Protein AF-A0AAF3J204-F1 (afdb_monomer_lite)

Structure (mmCIF, N/CA/C/O backbone):
data_AF-A0AAF3J204-F1
#
_entry.id   AF-A0AAF3J204-F1
#
loop_
_atom_site.group_PDB
_atom_site.id
_atom_site.type_symbol
_atom_site.label_atom_id
_atom_site.label_alt_id
_atom_site.label_comp_id
_atom_site.label_asym_id
_atom_site.label_entity_id
_atom_site.label_seq_id
_atom_site.pdbx_PDB_ins_code
_atom_site.Cartn_x
_atom_site.Cartn_y
_atom_site.Cartn_z
_atom_site.occupancy
_atom_site.B_iso_or_equiv
_atom_site.auth_seq_id
_atom_site.auth_comp_id
_atom_site.auth_asym_id
_atom_site.auth_atom_id
_atom_site.pdbx_PDB_model_num
ATOM 1 N N . MET A 1 1 ? -2.028 11.086 35.585 1.00 45.34 1 MET A N 1
ATOM 2 C CA . MET A 1 1 ? -3.224 10.913 34.726 1.00 45.34 1 MET A CA 1
ATOM 3 C C . MET A 1 1 ? -2.952 10.937 33.206 1.00 45.34 1 MET A C 1
ATOM 5 O O . MET A 1 1 ? -3.908 10.816 32.461 1.00 45.34 1 MET A O 1
ATOM 9 N N . ASN A 1 2 ? -1.703 10.989 32.703 1.00 49.34 2 ASN A N 1
ATOM 10 C CA . ASN A 1 2 ? -1.437 11.215 31.261 1.00 49.34 2 ASN A CA 1
ATOM 11 C C . ASN A 1 2 ? -0.779 10.057 30.474 1.00 49.34 2 ASN A C 1
ATOM 13 O O . ASN A 1 2 ? -0.506 10.234 29.289 1.00 49.34 2 ASN A O 1
ATOM 17 N N . SER A 1 3 ? -0.505 8.890 31.073 1.00 43.56 3 SER A N 1
ATOM 18 C CA . SER A 1 3 ? 0.076 7.743 30.342 1.00 43.56 3 SER A CA 1
ATOM 19 C C . SER A 1 3 ? -0.988 6.816 29.743 1.00 43.56 3 SER A C 1
ATOM 21 O O . SER A 1 3 ? -0.859 6.426 28.590 1.00 43.56 3 SER A O 1
ATOM 23 N N . GLN A 1 4 ? -2.073 6.540 30.474 1.00 40.75 4 GLN A N 1
ATOM 24 C CA . GLN A 1 4 ? -3.152 5.647 30.019 1.00 40.75 4 GLN A CA 1
ATOM 25 C C . GLN A 1 4 ? -3.984 6.239 28.867 1.00 40.75 4 GLN A C 1
ATOM 27 O O . GLN A 1 4 ? -4.360 5.523 27.947 1.00 40.75 4 GLN A O 1
ATOM 32 N N . ILE A 1 5 ? -4.200 7.561 28.852 1.00 50.84 5 ILE A N 1
ATOM 33 C CA . ILE A 1 5 ? -4.915 8.237 27.752 1.00 50.84 5 ILE A CA 1
ATOM 34 C C . ILE A 1 5 ? -4.087 8.208 26.452 1.00 50.84 5 ILE A C 1
ATOM 36 O O . ILE A 1 5 ? -4.644 8.114 25.362 1.00 50.84 5 ILE A O 1
ATOM 40 N N . LYS A 1 6 ? -2.748 8.246 26.549 1.00 52.16 6 LYS A N 1
ATOM 41 C CA . LYS A 1 6 ? -1.857 8.172 25.378 1.00 52.16 6 LYS A CA 1
ATOM 42 C C . LYS A 1 6 ? -1.871 6.789 24.726 1.00 52.16 6 LYS A C 1
ATOM 44 O O . LYS A 1 6 ? -1.803 6.716 23.504 1.00 52.16 6 LYS A O 1
ATOM 49 N N . THR A 1 7 ? -1.966 5.718 25.515 1.00 56.53 7 THR A N 1
ATOM 50 C CA . THR A 1 7 ? -2.024 4.349 24.984 1.00 56.53 7 THR A CA 1
ATOM 51 C C . THR A 1 7 ? -3.371 4.054 24.328 1.00 56.53 7 THR A C 1
ATOM 53 O O . THR A 1 7 ? -3.384 3.543 23.218 1.00 56.53 7 THR A O 1
ATOM 56 N N . GLU A 1 8 ? -4.492 4.480 24.926 1.00 55.16 8 GLU A N 1
ATOM 57 C CA . GLU A 1 8 ? -5.827 4.269 24.335 1.00 55.16 8 GLU A CA 1
ATOM 58 C C . GLU A 1 8 ? -6.002 5.008 22.994 1.00 55.16 8 GLU A C 1
ATOM 60 O O . GLU A 1 8 ? -6.568 4.458 22.053 1.00 55.16 8 GLU A O 1
ATOM 65 N N . LEU A 1 9 ? -5.469 6.230 22.864 1.00 58.78 9 LEU A N 1
ATOM 66 C CA . LEU A 1 9 ? -5.493 6.972 21.596 1.00 58.78 9 LEU A CA 1
ATOM 67 C C . LEU A 1 9 ? -4.644 6.304 20.509 1.00 58.78 9 LEU A C 1
ATOM 69 O O . LEU A 1 9 ? -5.085 6.231 19.366 1.00 58.78 9 LEU A O 1
ATOM 73 N N . LEU A 1 10 ? -3.459 5.795 20.855 1.00 63.75 10 LEU A N 1
ATOM 74 C CA . LEU A 1 10 ? -2.606 5.075 19.905 1.00 63.75 10 LEU A CA 1
ATOM 75 C C . LEU A 1 10 ? -3.239 3.752 19.465 1.00 63.75 10 LEU A C 1
ATOM 77 O O . LEU A 1 10 ? -3.193 3.436 18.279 1.00 63.75 10 LEU A O 1
ATOM 81 N N . ASP A 1 11 ? -3.862 3.015 20.384 1.00 65.06 11 ASP A N 1
ATOM 82 C CA . ASP A 1 11 ? -4.538 1.751 20.083 1.00 65.06 11 ASP A CA 1
ATOM 83 C C . ASP A 1 11 ? -5.796 1.972 19.224 1.00 65.06 11 ASP A C 1
ATOM 85 O O . ASP A 1 11 ? -6.041 1.225 18.276 1.00 65.06 11 ASP A O 1
ATOM 89 N N . GLU A 1 12 ? -6.562 3.041 19.472 1.00 66.75 12 GLU A N 1
ATOM 90 C CA . GLU A 1 12 ? -7.687 3.425 18.612 1.00 66.75 12 GLU A CA 1
ATOM 91 C C . GLU A 1 12 ? -7.236 3.912 17.226 1.00 66.75 12 GLU A C 1
ATOM 93 O O . GLU A 1 12 ? -7.898 3.631 16.225 1.00 66.75 12 GLU A O 1
ATOM 98 N N . GLU A 1 13 ? -6.119 4.633 17.133 1.00 69.94 13 GLU A N 1
ATOM 99 C CA . GLU A 1 13 ? -5.539 5.060 15.856 1.00 69.94 13 GLU A CA 1
ATOM 100 C C . GLU A 1 13 ? -4.992 3.880 15.051 1.00 69.94 13 GLU A C 1
ATOM 102 O O . GLU A 1 13 ? -5.212 3.810 13.840 1.00 69.94 13 GLU A O 1
ATOM 107 N N . LEU A 1 14 ? -4.339 2.930 15.724 1.00 69.69 14 LEU A N 1
ATOM 108 C CA . LEU A 1 14 ? -3.927 1.654 15.145 1.00 69.69 14 LEU A CA 1
ATOM 109 C C . LEU A 1 14 ? -5.140 0.865 14.657 1.00 69.69 14 LEU A C 1
ATOM 111 O O . LEU A 1 14 ? -5.106 0.373 13.537 1.00 69.69 14 LEU A O 1
ATOM 115 N N . ALA A 1 15 ? -6.239 0.828 15.411 1.00 66.81 15 ALA A N 1
ATOM 116 C CA . ALA A 1 15 ? -7.470 0.172 14.977 1.00 66.81 15 ALA A CA 1
ATOM 117 C C . ALA A 1 15 ? -8.106 0.854 13.749 1.00 66.81 15 ALA A C 1
ATOM 119 O O . ALA A 1 15 ? -8.605 0.174 12.855 1.00 66.81 15 ALA A O 1
ATOM 120 N N . VAL A 1 16 ? -8.065 2.190 13.653 1.00 66.69 16 VAL A N 1
ATOM 121 C CA . VAL A 1 16 ? -8.517 2.926 12.453 1.00 66.69 16 VAL A CA 1
ATOM 122 C C . VAL A 1 16 ? -7.590 2.655 11.258 1.00 66.69 16 VAL A C 1
ATOM 124 O O . VAL A 1 16 ? -8.062 2.451 10.135 1.00 66.69 16 VAL A O 1
ATOM 127 N N . PHE A 1 17 ? -6.277 2.588 11.481 1.00 69.31 17 PHE A N 1
ATOM 128 C CA . PHE A 1 17 ? -5.298 2.214 10.459 1.00 69.31 17 PHE A CA 1
ATOM 129 C C . PHE A 1 17 ? -5.481 0.758 9.986 1.00 69.31 17 PHE A C 1
ATOM 131 O O . PHE A 1 17 ? -5.491 0.474 8.790 1.00 69.31 17 PHE A O 1
ATOM 138 N N . GLU A 1 18 ? -5.705 -0.180 10.900 1.00 65.94 18 GLU A N 1
ATOM 139 C CA . GLU A 1 18 ? -5.962 -1.587 10.589 1.00 65.94 18 GLU A CA 1
ATOM 140 C C . GLU A 1 18 ? -7.311 -1.780 9.885 1.00 65.94 18 GLU A C 1
ATOM 142 O O . GLU A 1 18 ? -7.389 -2.529 8.912 1.00 65.94 18 GLU A O 1
ATOM 147 N N . ALA A 1 19 ? -8.362 -1.058 10.282 1.00 61.94 19 ALA A N 1
ATOM 148 C CA . ALA A 1 19 ? -9.657 -1.076 9.597 1.00 61.94 19 ALA A CA 1
ATOM 149 C C . ALA A 1 19 ? -9.561 -0.514 8.167 1.00 61.94 19 ALA A C 1
ATOM 151 O O . ALA A 1 19 ? -10.091 -1.103 7.227 1.00 61.94 19 ALA A O 1
ATOM 152 N N . SER A 1 20 ? -8.826 0.587 7.976 1.00 57.50 20 SER A N 1
ATOM 153 C CA . SER A 1 20 ? -8.616 1.185 6.647 1.00 57.50 20 SER A CA 1
ATOM 154 C C . SER A 1 20 ? -7.720 0.348 5.729 1.00 57.50 20 SER A C 1
ATOM 156 O O . SER A 1 20 ? -7.880 0.413 4.515 1.00 57.50 20 SER A O 1
ATOM 158 N N . THR A 1 21 ? -6.816 -0.471 6.274 1.00 50.97 21 THR A N 1
ATOM 159 C CA . THR A 1 21 ? -5.942 -1.361 5.484 1.00 50.97 21 THR A CA 1
ATOM 160 C C . THR A 1 21 ? -6.538 -2.751 5.251 1.00 50.97 21 THR A C 1
ATOM 162 O O . THR A 1 21 ? -6.245 -3.376 4.232 1.00 50.97 21 THR A O 1
ATOM 165 N N . SER A 1 22 ? -7.396 -3.240 6.151 1.00 52.19 22 SER A N 1
ATOM 166 C CA . SER A 1 22 ? -8.143 -4.498 5.983 1.00 52.19 22 SER A CA 1
ATOM 167 C C . SER A 1 22 ? -9.391 -4.348 5.108 1.00 52.19 22 SER A C 1
ATOM 169 O O . SER A 1 22 ? -9.803 -5.325 4.486 1.00 52.19 22 SER A O 1
ATOM 171 N N . GLY A 1 23 ? -9.942 -3.133 5.007 1.00 44.34 23 GLY A N 1
ATOM 172 C CA . GLY A 1 23 ? -11.090 -2.785 4.167 1.00 44.34 23 GLY A CA 1
ATOM 173 C C . GLY A 1 23 ? -10.770 -2.456 2.706 1.00 44.34 23 GLY A C 1
ATOM 174 O O . GLY A 1 23 ? -11.692 -2.158 1.956 1.00 44.34 23 GLY A O 1
ATOM 175 N N . ILE A 1 24 ? -9.507 -2.541 2.258 1.00 44.53 24 ILE A N 1
ATOM 176 C CA . ILE A 1 24 ? -9.138 -2.403 0.833 1.00 44.53 24 ILE A CA 1
ATOM 177 C C . ILE A 1 24 ? -9.502 -3.703 0.087 1.00 44.53 24 ILE A C 1
ATOM 179 O O . ILE A 1 24 ? -8.669 -4.371 -0.522 1.00 44.53 24 ILE A O 1
ATOM 183 N N . SER A 1 25 ? -10.770 -4.099 0.161 1.00 43.41 25 SER A N 1
ATOM 184 C CA . SER A 1 25 ? -11.424 -4.792 -0.935 1.00 43.41 25 SER A CA 1
ATOM 185 C C . SER A 1 25 ? -11.914 -3.670 -1.840 1.00 43.41 25 SER A C 1
ATOM 187 O O . SER A 1 25 ? -12.940 -3.054 -1.574 1.00 43.41 25 SER A O 1
ATOM 189 N N . LEU A 1 26 ? -11.100 -3.312 -2.836 1.00 39.84 26 LEU A N 1
ATOM 190 C CA . LEU A 1 26 ? -11.505 -2.399 -3.900 1.00 39.84 26 LEU A CA 1
ATOM 191 C C . LEU A 1 26 ? -12.696 -3.042 -4.619 1.00 39.84 26 LEU A C 1
ATOM 193 O O . LEU A 1 26 ? -12.510 -3.802 -5.569 1.00 39.84 26 LEU A O 1
ATOM 197 N N . LYS A 1 27 ? -13.916 -2.756 -4.161 1.00 39.44 27 LYS A N 1
ATOM 198 C CA . LYS A 1 27 ? -15.062 -2.756 -5.058 1.00 39.44 27 LYS A CA 1
ATOM 199 C C . LYS A 1 27 ? -14.782 -1.627 -6.038 1.00 39.44 27 LYS A C 1
ATOM 201 O O . LYS A 1 27 ? -14.763 -0.459 -5.671 1.00 39.44 27 LYS A O 1
ATOM 206 N N . VAL A 1 28 ? -14.425 -2.009 -7.259 1.00 43.25 28 VAL A N 1
ATOM 207 C CA . VAL A 1 28 ? -14.075 -1.095 -8.358 1.00 43.25 28 VAL A CA 1
ATOM 208 C C . VAL A 1 28 ? -15.253 -0.170 -8.716 1.00 43.25 28 VAL A C 1
ATOM 210 O O . VAL A 1 28 ? -15.045 0.845 -9.367 1.00 43.25 28 VAL A O 1
ATOM 213 N N . GLU A 1 29 ? -16.458 -0.479 -8.235 1.00 44.38 29 GLU A N 1
ATOM 214 C CA . GLU A 1 29 ? -17.697 0.257 -8.501 1.00 44.38 29 GLU A CA 1
ATOM 215 C C . GLU A 1 29 ? -17.795 1.599 -7.747 1.00 44.38 29 GLU A C 1
ATOM 217 O O . GLU A 1 29 ? -18.322 2.553 -8.304 1.00 44.38 29 GLU A O 1
ATOM 222 N N . ASP A 1 30 ? -17.183 1.757 -6.566 1.00 38.97 30 ASP A N 1
ATOM 223 C CA . ASP A 1 30 ? -17.426 2.951 -5.729 1.00 38.97 30 ASP A CA 1
ATOM 224 C C . ASP A 1 30 ? -16.462 4.129 -6.006 1.00 38.97 30 ASP A C 1
ATOM 226 O O . ASP A 1 30 ? -16.549 5.179 -5.367 1.00 38.97 30 ASP A O 1
ATOM 230 N N . PHE A 1 31 ? -15.498 3.983 -6.927 1.00 38.69 31 PHE A N 1
ATOM 231 C CA . PHE A 1 31 ? -14.487 5.025 -7.189 1.00 38.69 31 PHE A CA 1
ATOM 232 C C . PHE A 1 31 ? -14.879 6.007 -8.308 1.00 38.69 31 PHE A C 1
ATOM 234 O O . PHE A 1 31 ? -14.162 6.980 -8.526 1.00 38.69 31 PHE A O 1
ATOM 241 N N . TYR A 1 32 ? -15.997 5.779 -9.009 1.00 45.75 32 TYR A N 1
ATOM 242 C CA . TYR A 1 32 ? -16.407 6.612 -10.150 1.00 45.75 32 TYR A CA 1
ATOM 243 C C . TYR A 1 32 ? -17.500 7.650 -9.841 1.00 45.75 32 TYR A C 1
ATOM 245 O O . TYR A 1 32 ? -17.740 8.522 -10.670 1.00 45.75 32 TYR A O 1
ATOM 253 N N . GLU A 1 33 ? -18.122 7.628 -8.658 1.00 44.16 33 GLU A N 1
ATOM 254 C CA . GLU A 1 33 ? -19.291 8.484 -8.381 1.00 44.16 33 GLU A CA 1
ATOM 255 C C . GLU A 1 33 ? -19.003 9.775 -7.592 1.00 44.16 33 GLU A C 1
ATOM 257 O O . GLU A 1 33 ? -19.891 10.609 -7.473 1.00 44.16 33 GLU A O 1
ATOM 262 N N . SER A 1 34 ? -17.788 10.026 -7.081 1.00 40.59 34 SER A N 1
ATOM 263 C CA . SER A 1 34 ? -17.562 11.195 -6.196 1.00 40.59 34 SER A CA 1
ATOM 264 C C . SER A 1 34 ? -16.930 12.437 -6.839 1.00 40.59 34 SER A C 1
ATOM 266 O O . SER A 1 34 ? -16.581 13.376 -6.126 1.00 40.59 34 SER A O 1
ATOM 268 N N . SER A 1 35 ? -16.772 12.476 -8.168 1.00 41.12 35 SER A N 1
ATOM 269 C CA . SER A 1 35 ? -16.099 13.599 -8.854 1.00 41.12 35 SER A CA 1
ATOM 270 C C . SER A 1 35 ? -17.005 14.497 -9.703 1.00 41.12 35 SER A C 1
ATOM 272 O O . SER A 1 35 ? -16.463 15.279 -10.470 1.00 41.12 35 SER A O 1
ATOM 274 N N . ASN A 1 36 ? -18.338 14.435 -9.581 1.00 43.44 36 ASN A N 1
ATOM 275 C CA . ASN A 1 36 ? -19.236 15.230 -10.437 1.00 43.44 36 ASN A CA 1
ATOM 276 C C . ASN A 1 36 ? -20.491 15.771 -9.723 1.00 43.44 36 ASN A C 1
ATOM 278 O O . ASN A 1 36 ? -21.603 15.642 -10.219 1.00 43.44 36 ASN A O 1
ATOM 282 N N . GLU A 1 37 ? -20.332 16.432 -8.576 1.00 48.22 37 GLU A N 1
ATOM 283 C CA . GLU A 1 37 ? -21.414 17.258 -8.020 1.00 48.22 37 GLU A CA 1
ATOM 284 C C . GLU A 1 37 ? -20.883 18.623 -7.579 1.00 48.22 37 GLU A C 1
ATOM 286 O O . GLU A 1 37 ? -20.619 18.848 -6.399 1.00 48.22 37 GLU A O 1
ATOM 291 N N . GLN A 1 38 ? -20.707 19.533 -8.546 1.00 40.38 38 GLN A N 1
ATOM 292 C CA . GLN A 1 38 ? -20.777 20.987 -8.346 1.00 40.38 38 GLN A CA 1
ATOM 293 C C . GLN A 1 38 ? -20.907 21.728 -9.697 1.00 40.38 38 GLN A C 1
ATOM 295 O O . GLN A 1 38 ? -19.910 21.916 -10.383 1.00 40.38 38 GLN A O 1
ATOM 300 N N . GLY A 1 39 ? -22.139 22.166 -10.015 1.00 37.28 39 GLY A N 1
ATOM 301 C CA . GLY A 1 39 ? -22.511 23.126 -11.081 1.00 37.28 39 GLY A CA 1
ATOM 302 C C . GLY A 1 39 ? -22.434 22.575 -12.513 1.00 37.28 39 GLY A C 1
ATOM 303 O O . GLY A 1 39 ? -21.539 21.811 -12.828 1.00 37.28 39 GLY A O 1
ATOM 304 N N . GLU A 1 40 ? -23.296 22.873 -13.477 1.00 39.69 40 GLU A N 1
ATOM 305 C CA . GLU A 1 40 ? -24.422 23.789 -13.628 1.00 39.69 40 GLU A CA 1
ATOM 306 C C . GLU A 1 40 ? -25.196 23.321 -14.883 1.00 39.69 40 GLU A C 1
ATOM 308 O O . GLU A 1 40 ? -24.625 22.756 -15.812 1.00 39.69 40 GLU A O 1
ATOM 313 N N . GLU A 1 41 ? -26.508 23.509 -14.822 1.00 44.41 41 GLU A N 1
ATOM 314 C CA . GLU A 1 41 ? -27.525 23.676 -15.868 1.00 44.41 41 GLU A CA 1
ATOM 315 C C . GLU A 1 41 ? -27.244 23.352 -17.358 1.00 44.41 41 GLU A C 1
ATOM 317 O O . GLU A 1 41 ? -26.346 23.873 -18.008 1.00 44.41 41 GLU A O 1
ATOM 322 N N . ALA A 1 42 ? -28.216 22.614 -17.912 1.00 47.84 42 ALA A N 1
ATOM 323 C CA . ALA A 1 42 ? -28.695 22.644 -19.296 1.00 47.84 42 ALA A CA 1
ATOM 324 C C . ALA A 1 42 ? -27.716 22.262 -20.422 1.00 47.84 42 ALA A C 1
ATOM 326 O O . ALA A 1 42 ? -27.073 23.106 -21.040 1.00 47.84 42 ALA A O 1
ATOM 327 N N . ASN A 1 43 ? -27.790 20.998 -20.856 1.00 37.50 43 ASN A N 1
ATOM 328 C CA . ASN A 1 43 ? -27.984 20.748 -22.285 1.00 37.50 43 ASN A CA 1
ATOM 329 C C . ASN A 1 43 ? -28.638 19.386 -22.550 1.00 37.50 43 ASN A C 1
ATOM 331 O O . ASN A 1 43 ? -28.145 18.334 -22.142 1.00 37.50 43 ASN A O 1
ATOM 335 N N . GLU A 1 44 ? -29.772 19.435 -23.237 1.00 43.44 44 GLU A N 1
ATOM 336 C CA . GLU A 1 44 ? -30.485 18.289 -23.782 1.00 43.44 44 GLU A CA 1
ATOM 337 C C . GLU A 1 44 ? -29.643 17.665 -24.900 1.00 43.44 44 GLU A C 1
ATOM 339 O O . GLU A 1 44 ? -29.268 18.327 -25.865 1.00 43.44 44 GLU A O 1
ATOM 344 N N . GLY A 1 45 ? -29.321 16.379 -24.778 1.00 35.94 45 GLY A N 1
ATOM 345 C CA . GLY A 1 45 ? -28.486 15.714 -25.774 1.00 35.94 45 GLY A CA 1
ATOM 346 C C . GLY A 1 45 ? -28.128 14.286 -25.409 1.00 35.94 45 GLY A C 1
ATOM 347 O O . GLY A 1 45 ? -26.961 13.914 -25.431 1.00 35.94 45 GLY A O 1
ATOM 348 N N . SER A 1 46 ? -29.134 13.485 -25.055 1.00 43.59 46 SER A N 1
ATOM 349 C CA . SER A 1 46 ? -29.002 12.032 -24.926 1.00 43.59 46 SER A CA 1
ATOM 350 C C . SER A 1 46 ? -28.661 11.423 -26.293 1.00 43.59 46 SER A C 1
ATOM 352 O O . SER A 1 46 ? -29.542 11.048 -27.066 1.00 43.59 46 SER A O 1
ATOM 354 N N . MET A 1 47 ? -27.368 11.357 -26.618 1.00 36.34 47 MET A N 1
ATOM 355 C CA . MET A 1 47 ? -26.853 10.509 -27.687 1.00 36.34 47 MET A CA 1
ATOM 356 C C . MET A 1 47 ? -26.391 9.187 -27.084 1.00 36.34 47 MET A C 1
ATOM 358 O O . MET A 1 47 ? -25.313 9.050 -26.511 1.00 36.34 47 MET A O 1
ATOM 362 N N . PHE A 1 48 ? -27.265 8.202 -27.242 1.00 37.69 48 PHE A N 1
ATOM 363 C CA . PHE A 1 48 ? -27.027 6.789 -27.008 1.00 37.69 48 PHE A CA 1
ATOM 364 C C . PHE A 1 48 ? -25.949 6.298 -27.994 1.00 37.69 48 PHE A C 1
ATOM 366 O O . PHE A 1 48 ? -26.249 5.888 -29.115 1.00 37.69 48 PHE A O 1
ATOM 373 N N . LEU A 1 49 ? -24.671 6.370 -27.614 1.00 36.03 49 LEU A N 1
ATOM 374 C CA . LEU A 1 49 ? -23.590 5.774 -28.399 1.00 36.03 49 LEU A CA 1
ATOM 375 C C . LEU A 1 49 ? -23.554 4.263 -28.146 1.00 36.03 49 LEU A C 1
ATOM 377 O O . LEU A 1 49 ? -22.941 3.771 -27.200 1.00 36.03 49 LEU A O 1
ATOM 381 N N . GLN A 1 50 ? -24.220 3.516 -29.030 1.00 38.78 50 GLN A N 1
ATOM 382 C CA . GLN A 1 50 ? -23.930 2.103 -29.263 1.00 38.78 50 GLN A CA 1
ATOM 383 C C . GLN A 1 50 ? -22.486 1.980 -29.759 1.00 38.78 50 GLN A C 1
ATOM 385 O O . GLN A 1 50 ? -22.201 2.161 -30.943 1.00 38.78 50 GLN A O 1
ATOM 390 N N . ILE A 1 51 ? -21.571 1.644 -28.852 1.00 37.84 51 ILE A N 1
ATOM 391 C CA . ILE A 1 51 ? -20.228 1.200 -29.218 1.00 37.84 51 ILE A CA 1
ATOM 392 C C . ILE A 1 51 ? -20.381 -0.186 -29.848 1.00 37.84 51 ILE A C 1
ATOM 394 O O . ILE A 1 51 ? -20.492 -1.203 -29.162 1.00 37.84 51 ILE A O 1
ATOM 398 N N . LYS A 1 52 ? -20.432 -0.220 -31.182 1.00 34.00 52 LYS A N 1
ATOM 399 C CA . LYS A 1 52 ? -20.182 -1.438 -31.948 1.00 34.00 52 LYS A CA 1
ATOM 400 C C . LYS A 1 52 ? -18.740 -1.847 -31.674 1.00 34.00 52 LYS A C 1
ATOM 402 O O . LYS A 1 52 ? -17.810 -1.085 -31.917 1.00 34.00 52 LYS A O 1
ATOM 407 N N . SER A 1 53 ? -18.575 -3.052 -31.141 1.00 44.69 53 SER A N 1
ATOM 408 C CA . SER A 1 53 ? -17.291 -3.722 -31.003 1.00 44.69 53 SER A CA 1
ATOM 409 C C . SER A 1 53 ? -16.754 -4.055 -32.397 1.00 44.69 53 SER A C 1
ATOM 411 O O . SER A 1 53 ? -17.005 -5.137 -32.932 1.00 44.69 53 SER A O 1
ATOM 413 N N . GLU A 1 54 ? -16.044 -3.119 -33.009 1.00 36.00 54 GLU A N 1
ATOM 414 C CA . GLU A 1 54 ? -15.167 -3.443 -34.122 1.00 36.00 54 GLU A CA 1
ATOM 415 C C . GLU A 1 54 ? -13.905 -4.085 -33.549 1.00 36.00 54 GLU A C 1
ATOM 417 O O . GLU A 1 54 ? -13.245 -3.551 -32.655 1.00 36.00 54 GLU A O 1
ATOM 422 N N . GLN A 1 55 ? -13.625 -5.296 -34.025 1.00 40.50 55 GLN A N 1
ATOM 423 C CA . GLN A 1 55 ? -12.388 -6.011 -33.762 1.00 40.50 55 GLN A CA 1
ATOM 424 C C . GLN A 1 55 ? -11.239 -5.202 -34.367 1.00 40.50 55 GLN A C 1
ATOM 426 O O . GLN A 1 55 ? -10.886 -5.358 -35.530 1.00 40.50 55 GLN A O 1
ATOM 431 N N . SER A 1 56 ? -10.681 -4.295 -33.570 1.00 37.72 56 SER A N 1
ATOM 432 C CA . SER A 1 56 ? -9.409 -3.655 -33.860 1.00 37.72 56 SER A CA 1
ATOM 433 C C . SER A 1 56 ? -8.316 -4.702 -33.665 1.00 37.72 56 SER A C 1
ATOM 435 O O . SER A 1 56 ? -8.068 -5.196 -32.562 1.00 37.72 56 SER A O 1
ATOM 437 N N . GLU A 1 57 ? -7.672 -5.059 -34.772 1.00 41.25 57 GLU A N 1
ATOM 438 C CA . GLU A 1 57 ? -6.391 -5.745 -34.787 1.00 41.25 57 GLU A CA 1
ATOM 439 C C . GLU A 1 57 ? -5.365 -4.844 -34.083 1.00 41.25 57 GLU A C 1
ATOM 441 O O . GLU A 1 57 ? -4.762 -3.949 -34.673 1.00 41.25 57 GLU A O 1
ATOM 446 N N . CYS A 1 58 ? -5.198 -5.043 -32.773 1.00 29.75 58 CYS A N 1
ATOM 447 C CA . CYS A 1 58 ? -4.091 -4.470 -32.024 1.00 29.75 58 CYS A CA 1
ATOM 448 C C . CYS A 1 58 ? -2.785 -5.056 -32.566 1.00 29.75 58 CYS A C 1
ATOM 450 O O . CYS A 1 58 ? -2.361 -6.145 -32.175 1.00 29.75 58 CYS A O 1
ATOM 452 N N . SER A 1 59 ? -2.116 -4.301 -33.433 1.00 38.44 59 SER A N 1
ATOM 453 C CA . SER A 1 59 ? -0.697 -4.478 -33.703 1.00 38.44 59 SER A CA 1
ATOM 454 C C . SER A 1 59 ? 0.067 -4.328 -32.385 1.00 38.44 59 SER A C 1
ATOM 456 O O . SER A 1 59 ? 0.182 -3.229 -31.834 1.00 38.44 59 SER A O 1
ATOM 458 N N . GLU A 1 60 ? 0.567 -5.443 -31.858 1.00 41.38 60 GLU A N 1
ATOM 459 C CA . GLU A 1 60 ? 1.491 -5.490 -30.730 1.00 41.38 60 GLU A CA 1
ATOM 460 C C . GLU A 1 60 ? 2.800 -4.777 -31.107 1.00 41.38 60 GLU A C 1
ATOM 462 O O . GLU A 1 60 ? 3.783 -5.406 -31.488 1.00 41.38 60 GLU A O 1
ATOM 467 N N . GLN A 1 61 ? 2.863 -3.453 -30.961 1.00 37.16 61 GLN A N 1
ATOM 468 C CA . GLN A 1 61 ? 4.146 -2.772 -30.794 1.00 37.16 61 GLN A CA 1
ATOM 469 C C . GLN A 1 61 ? 4.587 -2.951 -29.342 1.00 37.16 61 GLN A C 1
ATOM 471 O O . GLN A 1 61 ? 4.538 -2.050 -28.503 1.00 37.16 61 GLN A O 1
ATOM 476 N N . SER A 1 62 ? 5.017 -4.173 -29.022 1.00 37.81 62 SER A N 1
ATOM 477 C CA . SER A 1 62 ? 5.914 -4.371 -27.897 1.00 37.81 62 SER A CA 1
ATOM 478 C C . SER A 1 62 ? 7.185 -3.595 -28.215 1.00 37.81 62 SER A C 1
ATOM 480 O O . SER A 1 62 ? 7.941 -3.991 -29.099 1.00 37.81 62 SER A O 1
ATOM 482 N N . GLY A 1 63 ? 7.413 -2.491 -27.505 1.00 39.12 63 GLY A N 1
ATOM 483 C CA . GLY A 1 63 ? 8.728 -1.873 -27.410 1.00 39.12 63 GLY A CA 1
ATOM 484 C C . GLY A 1 63 ? 9.692 -2.872 -26.778 1.00 39.12 63 GLY A C 1
ATOM 485 O O . GLY A 1 63 ? 9.914 -2.853 -25.565 1.00 39.12 63 GLY A O 1
ATOM 486 N N . GLU A 1 64 ? 10.199 -3.791 -27.598 1.00 38.94 64 GLU A N 1
ATOM 487 C CA . GLU A 1 64 ? 11.397 -4.561 -27.331 1.00 38.94 64 GLU A CA 1
ATOM 488 C C . GLU A 1 64 ? 12.498 -3.532 -27.095 1.00 38.94 64 GLU A C 1
ATOM 490 O O . GLU A 1 64 ? 12.915 -2.798 -27.985 1.00 38.94 64 GLU A O 1
ATOM 495 N N . MET A 1 65 ? 12.934 -3.412 -25.839 1.00 35.75 65 MET A N 1
ATOM 496 C CA . MET A 1 65 ? 14.252 -2.858 -25.596 1.00 35.75 65 MET A CA 1
ATOM 497 C C . MET A 1 65 ? 15.218 -3.807 -26.287 1.00 35.75 65 MET A C 1
ATOM 499 O O . MET A 1 65 ? 15.457 -4.903 -25.774 1.00 35.75 65 MET A O 1
ATOM 503 N N . ASP A 1 66 ? 15.736 -3.374 -27.434 1.00 36.12 66 ASP A N 1
ATOM 504 C CA . ASP A 1 66 ? 16.823 -4.012 -28.157 1.00 36.12 66 ASP A CA 1
ATOM 505 C C . ASP A 1 66 ? 18.028 -4.132 -27.228 1.00 36.12 66 ASP A C 1
ATOM 507 O O . ASP A 1 66 ? 18.939 -3.302 -27.161 1.00 36.12 66 ASP A O 1
ATOM 511 N N . PHE A 1 67 ? 18.044 -5.220 -26.468 1.00 37.72 67 PHE A N 1
ATOM 512 C CA . PHE A 1 67 ? 19.265 -5.784 -25.954 1.00 37.72 67 PHE A CA 1
ATOM 513 C C . PHE A 1 67 ? 19.936 -6.400 -27.177 1.00 37.72 67 PHE A C 1
ATOM 515 O O . PHE A 1 67 ? 19.791 -7.593 -27.434 1.00 37.72 67 PHE A O 1
ATOM 522 N N . ASN A 1 68 ? 20.600 -5.541 -27.959 1.00 40.88 68 ASN A N 1
ATOM 523 C CA . ASN A 1 68 ? 21.337 -5.878 -29.169 1.00 40.88 68 ASN A CA 1
ATOM 524 C C . ASN A 1 68 ? 22.555 -6.737 -28.782 1.00 40.88 68 ASN A C 1
ATOM 526 O O . ASN A 1 68 ? 23.710 -6.317 -28.751 1.00 40.88 68 ASN A O 1
ATOM 530 N N . MET A 1 69 ? 22.267 -7.957 -28.344 1.00 41.88 69 MET A N 1
ATOM 531 C CA . MET A 1 69 ? 23.194 -9.063 -28.310 1.00 41.88 69 MET A CA 1
ATOM 532 C C . MET A 1 69 ? 23.335 -9.432 -29.764 1.00 41.88 69 MET A C 1
ATOM 534 O O . MET A 1 69 ? 22.436 -10.100 -30.255 1.00 41.88 69 MET A O 1
ATOM 538 N N . GLY A 1 70 ? 24.394 -8.952 -30.423 1.00 41.69 70 GLY A N 1
ATOM 539 C CA . GLY A 1 70 ? 24.724 -9.307 -31.801 1.00 41.69 70 GLY A CA 1
ATOM 540 C C . GLY A 1 70 ? 24.464 -10.791 -32.031 1.00 41.69 70 GLY A C 1
ATOM 541 O O . GLY A 1 70 ? 25.257 -11.650 -31.640 1.00 41.69 70 GLY A O 1
ATOM 542 N N . LEU A 1 71 ? 23.279 -11.072 -32.562 1.00 41.97 71 LEU A N 1
ATOM 543 C CA . LEU A 1 71 ? 22.868 -12.364 -33.045 1.00 41.97 71 LEU A CA 1
ATOM 544 C C . LEU A 1 71 ? 23.627 -12.442 -34.352 1.00 41.97 71 LEU A C 1
ATOM 546 O O . LEU A 1 71 ? 23.289 -11.740 -35.303 1.00 41.97 71 LEU A O 1
ATOM 550 N N . CYS A 1 72 ? 24.720 -13.204 -34.359 1.00 39.94 72 CYS A N 1
ATOM 551 C CA . CYS A 1 72 ? 25.281 -13.673 -35.610 1.00 39.94 72 CYS A CA 1
ATOM 552 C C . CYS A 1 72 ? 24.105 -14.282 -36.372 1.00 39.94 72 CYS A C 1
ATOM 554 O O . CYS A 1 72 ? 23.533 -15.273 -35.913 1.00 39.94 72 CYS A O 1
ATOM 556 N N . LYS A 1 73 ? 23.691 -13.620 -37.454 1.00 37.25 73 LYS A N 1
ATOM 557 C CA . LYS A 1 73 ? 22.749 -14.171 -38.416 1.00 37.25 73 LYS A CA 1
ATOM 558 C C . LYS A 1 73 ? 23.417 -15.443 -38.923 1.00 37.25 73 LYS A C 1
ATOM 560 O O . LYS A 1 73 ? 24.434 -15.367 -39.601 1.00 37.25 73 LYS A O 1
ATOM 565 N N . THR A 1 74 ? 22.954 -16.595 -38.462 1.00 45.06 74 THR A N 1
ATOM 566 C CA . THR A 1 74 ? 23.327 -17.870 -39.069 1.00 45.06 74 THR A CA 1
ATOM 567 C C . THR A 1 74 ? 22.661 -17.890 -40.437 1.00 45.06 74 THR A C 1
ATOM 569 O O . THR A 1 74 ? 21.452 -17.685 -40.505 1.00 45.06 74 THR A O 1
ATOM 572 N N . GLU A 1 75 ? 23.440 -18.076 -41.500 1.00 47.06 75 GLU A N 1
ATOM 573 C CA . GLU A 1 75 ? 23.054 -17.974 -42.921 1.00 47.06 75 GLU A CA 1
ATOM 574 C C . GLU A 1 75 ? 22.049 -19.051 -43.396 1.00 47.06 75 GLU A C 1
ATOM 576 O O . GLU A 1 75 ? 21.887 -19.273 -44.587 1.00 47.06 75 GLU A O 1
ATOM 581 N N . ASP A 1 76 ? 21.308 -19.684 -42.484 1.00 45.22 76 ASP A N 1
ATOM 582 C CA . ASP A 1 76 ? 20.370 -20.774 -42.782 1.00 45.22 76 ASP A CA 1
ATOM 583 C C . ASP A 1 76 ? 18.903 -20.301 -42.932 1.00 45.22 76 ASP A C 1
ATOM 585 O O . ASP A 1 76 ? 17.974 -21.100 -42.809 1.00 45.22 76 ASP A O 1
ATOM 589 N N . GLU A 1 77 ? 18.653 -19.009 -43.185 1.00 46.81 77 GLU A N 1
ATOM 590 C CA . GLU A 1 77 ? 17.294 -18.438 -43.325 1.00 46.81 77 GLU A CA 1
ATOM 591 C C . GLU A 1 77 ? 16.804 -18.282 -44.784 1.00 46.81 77 GLU A C 1
ATOM 593 O O . GLU A 1 77 ? 15.881 -17.514 -45.040 1.00 46.81 77 GLU A O 1
ATOM 598 N N . GLU A 1 78 ? 17.351 -19.028 -45.752 1.00 45.84 78 GLU A N 1
ATOM 599 C CA . GLU A 1 78 ? 16.850 -19.014 -47.147 1.00 45.84 78 GLU A CA 1
ATOM 600 C C . GLU A 1 78 ? 15.953 -20.202 -47.538 1.00 45.84 78 GLU A C 1
ATOM 602 O O . GLU A 1 78 ? 15.457 -20.271 -48.662 1.00 45.84 78 GLU A O 1
ATOM 607 N N . ALA A 1 79 ? 15.637 -21.116 -46.618 1.00 44.41 79 ALA A N 1
ATOM 608 C CA . ALA A 1 79 ? 14.639 -22.152 -46.881 1.00 44.41 79 ALA A CA 1
ATOM 609 C C . ALA A 1 79 ? 13.273 -21.730 -46.326 1.00 44.41 79 ALA A C 1
ATOM 611 O O . ALA A 1 79 ? 12.988 -21.891 -45.138 1.00 44.41 79 ALA A O 1
ATOM 612 N N . GLY A 1 80 ? 12.416 -21.206 -47.207 1.00 47.94 80 GLY A N 1
ATOM 613 C CA . GLY A 1 80 ? 11.014 -20.900 -46.933 1.00 47.94 80 GLY A CA 1
ATOM 614 C C . GLY A 1 80 ? 10.276 -22.092 -46.321 1.00 47.94 80 GLY A C 1
ATOM 615 O O . GLY A 1 80 ? 9.797 -22.979 -47.021 1.00 47.94 80 GLY A O 1
ATOM 616 N N . ASN A 1 81 ? 10.173 -22.099 -44.995 1.00 42.16 81 ASN A N 1
ATOM 617 C CA . ASN A 1 81 ? 9.397 -23.069 -44.246 1.00 42.16 81 ASN A CA 1
ATOM 618 C C . ASN A 1 81 ? 8.622 -22.306 -43.168 1.00 42.16 81 ASN A C 1
ATOM 620 O O . ASN A 1 81 ? 9.158 -21.948 -42.119 1.00 42.16 81 ASN A O 1
ATOM 624 N N . GLY A 1 82 ? 7.348 -22.021 -43.450 1.00 50.78 82 GLY A N 1
ATOM 625 C CA . GLY A 1 82 ? 6.391 -21.379 -42.543 1.00 50.78 82 GLY A CA 1
ATOM 626 C C . GLY A 1 82 ? 6.003 -22.276 -41.363 1.00 50.78 82 GLY A C 1
ATOM 627 O O . GLY A 1 82 ? 4.832 -22.583 -41.161 1.00 50.78 82 GLY A O 1
ATOM 628 N N . GLY A 1 83 ? 6.987 -22.742 -40.594 1.00 47.62 83 GLY A N 1
ATOM 629 C CA . GLY A 1 83 ? 6.836 -23.827 -39.637 1.00 47.62 83 GLY A CA 1
ATOM 630 C C . GLY A 1 83 ? 7.335 -23.474 -38.242 1.00 47.62 83 GLY A C 1
ATOM 631 O O . GLY A 1 83 ? 8.531 -23.447 -37.988 1.00 47.62 83 GLY A O 1
ATOM 632 N N . ARG A 1 84 ? 6.378 -23.367 -37.312 1.00 49.19 84 ARG A N 1
ATOM 633 C CA . ARG A 1 84 ? 6.540 -23.455 -35.848 1.00 49.19 84 ARG A CA 1
ATOM 634 C C . ARG A 1 84 ? 7.215 -22.243 -35.189 1.00 49.19 84 ARG A C 1
ATOM 636 O O . ARG A 1 84 ? 8.390 -22.282 -34.829 1.00 49.19 84 ARG A O 1
ATOM 643 N N . ARG A 1 85 ? 6.411 -21.221 -34.845 1.00 53.28 85 ARG A N 1
ATOM 644 C CA . ARG A 1 85 ? 6.690 -20.391 -33.654 1.00 53.28 85 ARG A CA 1
ATOM 645 C C . ARG A 1 85 ? 7.000 -21.360 -32.513 1.00 53.28 85 ARG A C 1
ATOM 647 O O . ARG A 1 85 ? 6.119 -22.123 -32.119 1.00 53.28 85 ARG A O 1
ATOM 654 N N . SER A 1 86 ? 8.246 -21.385 -32.038 1.00 59.56 86 SER A N 1
ATOM 655 C CA . SER A 1 86 ? 8.651 -22.243 -30.926 1.00 59.56 86 SER A CA 1
ATOM 656 C C . SER A 1 86 ? 7.707 -21.968 -29.761 1.00 59.56 86 SER A C 1
ATOM 658 O O . SER A 1 86 ? 7.720 -20.858 -29.224 1.00 59.56 86 SER A O 1
ATOM 660 N N . GLN A 1 87 ? 6.846 -22.932 -29.429 1.00 73.88 87 GLN A N 1
ATOM 661 C CA . GLN A 1 87 ? 5.943 -22.814 -28.294 1.00 73.88 87 GLN A CA 1
ATOM 662 C C . GLN A 1 87 ? 6.814 -22.746 -27.043 1.00 73.88 87 GLN A C 1
ATOM 664 O O . GLN A 1 87 ? 7.395 -23.738 -26.609 1.00 73.88 87 GLN A O 1
ATOM 669 N N . ILE A 1 88 ? 6.979 -21.536 -26.520 1.00 74.75 88 ILE A N 1
ATOM 670 C CA . ILE A 1 88 ? 7.653 -21.325 -25.247 1.00 74.75 88 ILE A CA 1
ATOM 671 C C . ILE A 1 88 ? 6.744 -21.952 -24.188 1.00 74.75 88 ILE A C 1
ATOM 673 O O . ILE A 1 88 ? 5.553 -21.626 -24.177 1.00 74.75 88 ILE A O 1
ATOM 677 N N . PRO A 1 89 ? 7.259 -22.841 -23.323 1.00 79.56 89 PRO A N 1
ATOM 678 C CA . PRO A 1 89 ? 6.454 -23.460 -22.281 1.00 79.56 89 PRO A CA 1
ATOM 679 C C . PRO A 1 89 ? 5.720 -22.398 -21.455 1.00 79.56 89 PRO A C 1
ATOM 681 O O . PRO A 1 89 ? 6.314 -21.396 -21.041 1.00 79.56 89 PRO A O 1
ATOM 684 N N . SER A 1 90 ? 4.422 -22.604 -21.219 1.00 73.75 90 SER A N 1
ATOM 685 C CA . SER A 1 90 ? 3.612 -21.688 -20.416 1.00 73.75 90 SER A CA 1
ATOM 686 C C . SER A 1 90 ? 4.235 -21.523 -19.027 1.00 73.75 90 SER A C 1
ATOM 688 O O . SER A 1 90 ? 4.475 -22.511 -18.338 1.00 73.75 90 SER A O 1
ATOM 690 N N . GLY A 1 91 ? 4.504 -20.281 -18.617 1.00 77.81 91 GLY A N 1
ATOM 691 C CA . GLY A 1 91 ? 5.133 -19.970 -17.326 1.00 77.81 91 GLY A CA 1
ATOM 692 C C . GLY A 1 91 ? 6.641 -19.704 -17.385 1.00 77.81 91 GLY A C 1
ATOM 693 O O . GLY A 1 91 ? 7.206 -19.241 -16.396 1.00 77.81 91 GLY A O 1
ATOM 694 N N . MET A 1 92 ? 7.294 -19.899 -18.536 1.00 79.19 92 MET A N 1
ATOM 695 C CA . MET A 1 92 ? 8.693 -19.513 -18.733 1.00 79.19 92 MET A CA 1
ATOM 696 C C . MET A 1 92 ? 8.820 -18.182 -19.481 1.00 79.19 92 MET A C 1
ATOM 698 O O . MET A 1 92 ? 8.199 -17.957 -20.516 1.00 79.19 92 MET A O 1
ATOM 702 N N . SER A 1 93 ? 9.680 -17.288 -18.985 1.00 85.50 93 SER A N 1
ATOM 703 C CA . SER A 1 93 ? 10.064 -16.082 -19.734 1.00 85.50 93 SER A CA 1
ATOM 704 C C . SER A 1 93 ? 10.873 -16.463 -20.979 1.00 85.50 93 SER A C 1
ATOM 706 O O . SER A 1 93 ? 11.711 -17.366 -20.906 1.00 85.50 93 SER A O 1
ATOM 708 N N . LYS A 1 94 ? 10.701 -15.723 -22.090 1.00 81.81 94 LYS A N 1
ATOM 709 C CA . LYS A 1 94 ? 11.490 -15.901 -23.328 1.00 81.81 94 LYS A CA 1
ATOM 710 C C . LYS A 1 94 ? 12.995 -15.963 -23.045 1.00 81.81 94 LYS A C 1
ATOM 712 O O . LYS A 1 94 ? 13.702 -16.777 -23.627 1.00 81.81 94 LYS A O 1
ATOM 717 N N . HIS A 1 95 ? 13.471 -15.136 -22.111 1.00 77.62 95 HIS A N 1
ATOM 718 C CA . HIS A 1 95 ? 14.875 -15.102 -21.709 1.00 77.62 95 HIS A CA 1
ATOM 719 C C . HIS A 1 95 ? 15.305 -16.407 -21.030 1.00 77.62 95 HIS A C 1
ATOM 721 O O . HIS A 1 95 ? 16.330 -16.972 -21.385 1.00 77.62 95 HIS A O 1
ATOM 727 N N . VAL A 1 96 ? 14.506 -16.928 -20.097 1.00 83.44 96 VAL A N 1
ATOM 728 C CA . VAL A 1 96 ? 14.818 -18.181 -19.388 1.00 83.44 96 VAL A CA 1
ATOM 729 C C . VAL A 1 96 ? 14.809 -19.358 -20.362 1.00 83.44 96 VAL A C 1
ATOM 731 O O . VAL A 1 96 ? 15.746 -20.152 -20.368 1.00 83.44 96 VAL A O 1
ATOM 734 N N . TYR A 1 97 ? 13.807 -19.415 -21.242 1.00 87.69 97 TYR A N 1
ATOM 735 C CA . TYR A 1 97 ? 13.711 -20.433 -22.286 1.00 87.69 97 TYR A CA 1
ATOM 736 C C . TYR A 1 97 ? 14.908 -20.394 -23.246 1.00 87.69 97 TYR A C 1
ATOM 738 O O . TYR A 1 97 ? 15.526 -21.422 -23.513 1.00 87.69 97 TYR A O 1
ATOM 746 N N . TYR A 1 98 ? 15.294 -19.203 -23.713 1.00 87.38 98 TYR A N 1
ATOM 747 C CA . TYR A 1 98 ? 16.467 -19.031 -24.570 1.00 87.38 98 TYR A CA 1
ATOM 748 C C . TYR A 1 98 ? 17.758 -19.488 -23.879 1.00 87.38 98 TYR A C 1
ATOM 750 O O . TYR A 1 98 ? 18.569 -20.180 -24.490 1.00 87.38 98 TYR A O 1
ATOM 758 N N . TYR A 1 99 ? 17.945 -19.154 -22.599 1.00 85.56 99 TYR A N 1
ATOM 759 C CA . TYR A 1 99 ? 19.123 -19.583 -21.839 1.00 85.56 99 TYR A CA 1
ATOM 760 C C . TYR A 1 99 ? 19.166 -21.099 -21.654 1.00 85.56 99 TYR A C 1
ATOM 762 O O . TYR A 1 99 ? 20.232 -21.690 -21.803 1.00 85.56 99 TYR A O 1
ATOM 770 N N . GLN A 1 100 ? 18.023 -21.730 -21.383 1.00 86.75 100 GLN A N 1
ATOM 771 C CA . GLN A 1 100 ? 17.932 -23.180 -21.241 1.00 86.75 100 GLN A CA 1
ATOM 772 C C . GLN A 1 100 ? 18.243 -23.893 -22.563 1.00 86.75 100 GLN A C 1
ATOM 774 O O . GLN A 1 100 ? 19.115 -24.756 -22.601 1.00 86.75 100 GLN A O 1
ATOM 779 N N . ARG A 1 101 ? 17.652 -23.432 -23.671 1.00 89.44 101 ARG A N 1
ATOM 780 C CA . ARG A 1 101 ? 17.914 -23.976 -25.011 1.00 89.44 101 ARG A CA 1
ATOM 781 C C . ARG A 1 101 ? 19.367 -23.791 -25.452 1.00 89.44 101 ARG A C 1
ATOM 783 O O . ARG A 1 101 ? 19.935 -24.650 -26.115 1.00 89.44 101 ARG A O 1
ATOM 790 N N . MET A 1 102 ? 19.984 -22.663 -25.104 1.00 85.19 102 MET A N 1
ATOM 791 C CA . MET A 1 102 ? 21.401 -22.422 -25.385 1.00 85.19 102 MET A CA 1
ATOM 792 C C . MET A 1 102 ? 22.304 -23.328 -24.545 1.00 85.19 102 MET A C 1
ATOM 794 O O . MET A 1 102 ? 23.289 -23.839 -25.066 1.00 85.19 102 MET A O 1
ATOM 798 N N . LYS A 1 103 ? 21.956 -23.566 -23.276 1.00 87.12 103 LYS A N 1
ATOM 799 C CA . LYS A 1 103 ? 22.687 -24.481 -22.392 1.00 87.12 103 LYS A CA 1
ATOM 800 C C . LYS A 1 103 ? 22.646 -25.932 -22.889 1.00 87.12 103 LYS A C 1
ATOM 802 O O . LYS A 1 103 ? 23.615 -26.647 -22.697 1.00 87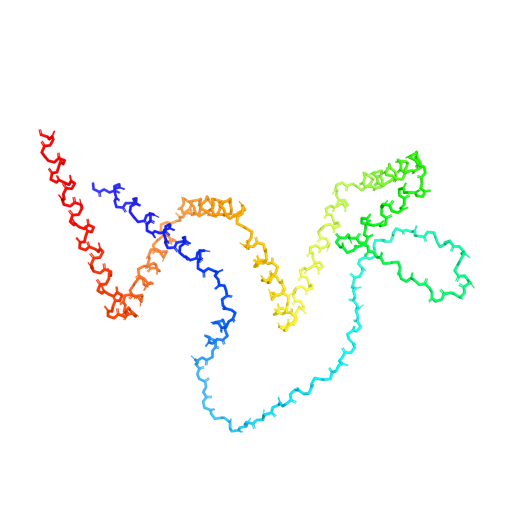.12 103 LYS A O 1
ATOM 807 N N . GLU A 1 104 ? 21.559 -26.346 -23.538 1.00 89.12 104 GLU A N 1
ATOM 808 C CA . GLU A 1 104 ? 21.431 -27.678 -24.155 1.00 89.12 104 GLU A CA 1
ATOM 809 C C . GLU A 1 104 ? 22.263 -27.834 -25.438 1.00 89.12 104 GLU A C 1
ATOM 811 O O . GLU A 1 104 ? 22.682 -28.939 -25.768 1.00 89.12 104 GLU A O 1
ATOM 816 N N . LYS A 1 105 ? 22.505 -26.738 -26.170 1.00 91.06 105 LYS A N 1
ATOM 817 C CA . LYS A 1 105 ? 23.260 -26.745 -27.437 1.00 91.06 105 LYS A CA 1
ATOM 818 C C . LYS A 1 105 ? 24.768 -26.548 -27.270 1.00 91.06 105 LYS A C 1
ATOM 820 O O . LYS A 1 105 ? 25.526 -26.917 -28.160 1.00 91.06 105 LYS A O 1
ATOM 825 N N . LEU A 1 106 ? 25.191 -25.900 -26.189 1.00 91.69 106 LEU A N 1
ATOM 826 C CA . LEU A 1 106 ? 26.590 -25.579 -25.913 1.00 91.69 106 LEU A CA 1
ATOM 827 C C . LEU A 1 106 ? 27.191 -26.631 -24.986 1.00 91.69 106 LEU A C 1
ATOM 829 O O . LEU A 1 106 ? 26.524 -27.118 -24.073 1.00 91.69 106 LEU A O 1
ATOM 833 N N . THR A 1 107 ? 28.477 -26.930 -25.160 1.00 94.19 107 THR A N 1
ATOM 834 C CA . THR A 1 107 ? 29.190 -27.708 -24.142 1.00 94.19 107 THR A CA 1
ATOM 835 C C . THR A 1 107 ? 29.278 -26.901 -22.836 1.00 94.19 107 THR A C 1
ATOM 837 O O . THR A 1 107 ? 29.244 -25.663 -22.876 1.00 94.19 107 THR A O 1
ATOM 840 N N . PRO A 1 108 ? 29.412 -27.556 -21.666 1.00 92.56 108 PRO A N 1
ATOM 841 C CA . PRO A 1 108 ? 29.563 -26.856 -20.389 1.00 92.56 108 PRO A CA 1
ATOM 842 C C . PRO A 1 108 ? 30.675 -25.797 -20.412 1.00 92.56 108 PRO A C 1
ATOM 844 O O . PRO A 1 108 ? 30.475 -24.682 -19.937 1.00 92.56 108 PRO A O 1
ATOM 847 N N . GLU A 1 109 ? 31.795 -26.097 -21.070 1.00 93.19 109 GLU A N 1
ATOM 848 C CA . GLU A 1 109 ? 32.930 -25.184 -21.207 1.00 93.19 109 GLU A CA 1
ATOM 849 C C . GLU A 1 109 ? 32.602 -23.957 -22.076 1.00 93.19 109 GLU A C 1
ATOM 851 O O . GLU A 1 109 ? 32.872 -22.818 -21.693 1.00 93.19 109 GLU A O 1
ATOM 856 N N . GLN A 1 110 ? 31.934 -24.147 -23.218 1.00 92.31 110 GLN A N 1
ATOM 857 C CA . GLN A 1 110 ? 31.494 -23.032 -24.066 1.00 92.31 110 GLN A CA 1
ATOM 858 C C . GLN A 1 110 ? 30.448 -22.154 -23.361 1.00 92.31 110 GLN A C 1
ATOM 860 O O . GLN A 1 110 ? 30.424 -20.929 -23.528 1.00 92.31 110 GLN A O 1
ATOM 865 N N . TRP A 1 111 ? 29.576 -22.770 -22.561 1.00 90.31 111 TRP A N 1
ATOM 866 C CA . TRP A 1 111 ? 28.597 -22.065 -21.743 1.00 90.31 111 TRP A CA 1
ATOM 867 C C . TRP A 1 111 ? 29.269 -21.211 -20.661 1.00 90.31 111 TRP A C 1
ATOM 869 O O . TRP A 1 111 ? 28.931 -20.033 -20.506 1.00 90.31 111 TRP A O 1
ATOM 879 N N . GLU A 1 112 ? 30.259 -21.764 -19.962 1.00 90.88 112 GLU A N 1
ATOM 880 C CA . GLU A 1 112 ? 31.053 -21.045 -18.964 1.00 90.88 112 GLU A CA 1
ATOM 881 C C . GLU A 1 112 ? 31.830 -19.885 -19.583 1.00 90.88 112 GLU A C 1
ATOM 883 O O . GLU A 1 112 ? 31.727 -18.759 -19.091 1.00 90.88 112 GLU A O 1
ATOM 888 N N . GLN A 1 113 ? 32.497 -20.098 -20.721 1.00 92.00 113 GLN A N 1
ATOM 889 C CA . GLN A 1 113 ? 33.177 -19.030 -21.459 1.00 92.00 113 GLN A CA 1
ATOM 890 C C . GLN A 1 113 ? 32.209 -17.909 -21.867 1.00 92.00 113 GLN A C 1
ATOM 892 O O . GLN A 1 113 ? 32.538 -16.723 -21.785 1.00 92.00 113 GLN A O 1
ATOM 897 N N . ARG A 1 114 ? 30.978 -18.244 -22.271 1.00 89.38 114 ARG A N 1
ATOM 898 C CA . ARG A 1 114 ? 29.951 -17.247 -22.607 1.00 89.38 114 ARG A CA 1
ATOM 899 C C . ARG A 1 114 ? 29.494 -16.459 -21.380 1.00 89.38 114 ARG A C 1
ATOM 901 O O . ARG A 1 114 ? 29.357 -15.237 -21.471 1.00 89.38 114 ARG A O 1
ATOM 908 N N . ILE A 1 115 ? 29.247 -17.127 -20.252 1.00 89.62 115 ILE A N 1
ATOM 909 C CA . ILE A 1 115 ? 28.910 -16.456 -18.988 1.00 89.62 115 ILE A CA 1
ATOM 910 C C . ILE A 1 115 ? 30.057 -15.543 -18.563 1.00 89.62 115 ILE A C 1
ATOM 912 O O . ILE A 1 115 ? 29.806 -14.400 -18.181 1.00 89.62 115 ILE A O 1
ATOM 916 N N . GLN A 1 116 ? 31.296 -16.012 -18.679 1.00 89.81 116 GLN A N 1
ATOM 917 C CA . GLN A 1 116 ? 32.486 -15.256 -18.328 1.00 89.81 116 GLN A CA 1
ATOM 918 C C . GLN A 1 116 ? 32.626 -14.001 -19.195 1.00 89.81 116 GLN A C 1
ATOM 920 O O . GLN A 1 116 ? 32.710 -12.907 -18.646 1.00 89.81 116 GLN A O 1
ATOM 925 N N . ARG A 1 117 ? 32.452 -14.103 -20.520 1.00 90.44 117 ARG A N 1
ATOM 926 C CA . ARG A 1 117 ? 32.398 -12.929 -21.415 1.00 90.44 117 ARG A CA 1
ATOM 927 C C . ARG A 1 117 ? 31.282 -11.951 -21.042 1.00 90.44 117 ARG A C 1
ATOM 929 O O . ARG A 1 117 ? 31.446 -10.745 -21.183 1.00 90.44 117 ARG A O 1
ATOM 936 N N . GLN A 1 118 ? 30.124 -12.434 -20.588 1.00 85.19 118 GLN A N 1
ATOM 937 C CA . GLN A 1 118 ? 29.027 -11.565 -20.134 1.00 85.19 118 GLN A CA 1
ATOM 938 C C . GLN A 1 118 ? 29.339 -10.885 -18.797 1.00 85.19 118 GLN A C 1
ATOM 940 O O . GLN A 1 118 ? 28.984 -9.722 -18.602 1.00 85.19 118 GLN A O 1
ATOM 945 N N . ARG A 1 119 ? 30.010 -11.590 -17.881 1.00 86.25 119 ARG A N 1
ATOM 946 C CA . ARG A 1 119 ? 30.510 -11.023 -16.625 1.00 86.25 119 ARG A CA 1
ATOM 947 C C . ARG A 1 119 ? 31.571 -9.974 -16.908 1.00 86.25 119 ARG A C 1
ATOM 949 O O . ARG A 1 119 ? 31.414 -8.863 -16.429 1.00 86.25 119 ARG A O 1
ATOM 956 N N . GLU A 1 120 ? 32.554 -10.274 -17.746 1.00 86.19 120 GLU A N 1
ATOM 957 C CA . GLU A 1 120 ? 33.577 -9.332 -18.202 1.00 86.19 120 GLU A CA 1
ATOM 958 C C . GLU A 1 120 ? 32.929 -8.116 -18.856 1.00 86.19 120 GLU A C 1
ATOM 960 O O . GLU A 1 120 ? 33.128 -7.011 -18.377 1.00 86.19 120 GLU A O 1
ATOM 965 N N . LYS A 1 121 ? 32.016 -8.284 -19.821 1.00 84.81 121 LYS A N 1
ATOM 966 C CA . LYS A 1 121 ? 31.259 -7.160 -20.406 1.00 84.81 121 LYS A CA 1
ATOM 967 C C . LYS A 1 121 ? 30.531 -6.310 -19.363 1.00 84.81 121 LYS A C 1
ATOM 969 O O . LYS A 1 121 ? 30.490 -5.090 -19.491 1.00 84.81 121 LYS A O 1
ATOM 974 N N . ARG A 1 122 ? 29.954 -6.924 -18.323 1.00 75.75 122 ARG A N 1
ATOM 975 C CA . ARG A 1 122 ? 29.335 -6.185 -17.210 1.00 75.75 122 ARG A CA 1
ATOM 976 C C . ARG A 1 122 ? 30.382 -5.483 -16.348 1.00 75.75 122 ARG A C 1
ATOM 978 O O . ARG A 1 122 ? 30.160 -4.331 -15.991 1.00 75.75 122 ARG A O 1
ATOM 985 N N . HIS A 1 123 ? 31.492 -6.140 -16.025 1.00 74.31 123 HIS A N 1
ATOM 986 C CA . HIS A 1 123 ? 32.600 -5.611 -15.226 1.00 74.31 123 HIS A CA 1
ATOM 987 C C . HIS A 1 123 ? 33.390 -4.505 -15.939 1.00 74.31 123 HIS A C 1
ATOM 989 O O . HIS A 1 123 ? 33.884 -3.615 -15.260 1.00 74.31 123 HIS A O 1
ATOM 995 N N . MET A 1 124 ? 33.407 -4.500 -17.273 1.00 70.38 124 MET A N 1
ATOM 996 C CA . MET A 1 124 ? 34.021 -3.463 -18.110 1.00 70.38 124 MET A CA 1
ATOM 997 C C . MET A 1 124 ? 33.209 -2.160 -18.155 1.00 70.38 124 MET A C 1
ATOM 999 O O . MET A 1 124 ? 33.737 -1.125 -18.547 1.00 70.38 124 MET A O 1
ATOM 1003 N N . LEU A 1 125 ? 31.939 -2.172 -17.730 1.00 77.31 125 LEU A N 1
ATOM 1004 C CA . LEU A 1 125 ? 31.223 -0.930 -17.438 1.00 77.31 125 LEU A CA 1
ATOM 1005 C C . LEU A 1 125 ? 31.687 -0.404 -16.084 1.00 77.31 125 LEU A C 1
ATOM 1007 O O . LEU A 1 125 ? 31.398 -1.022 -15.050 1.00 77.31 125 LEU A O 1
ATOM 1011 N N . THR A 1 126 ? 32.346 0.753 -16.102 1.00 86.88 126 THR A N 1
ATOM 1012 C CA . THR A 1 126 ? 32.689 1.497 -14.890 1.00 86.88 126 THR A CA 1
ATOM 1013 C C . THR A 1 126 ? 31.421 1.761 -14.064 1.00 86.88 126 THR A C 1
ATOM 1015 O O . THR A 1 126 ? 30.320 1.867 -14.624 1.00 86.88 126 THR A O 1
ATOM 1018 N N . PRO A 1 127 ? 31.519 1.845 -12.724 1.00 89.25 127 PRO A N 1
ATOM 1019 C CA . PRO A 1 127 ? 30.380 2.214 -11.883 1.00 89.25 127 PRO A CA 1
ATOM 1020 C C . PRO A 1 127 ? 29.686 3.498 -12.359 1.00 89.25 127 PRO A C 1
ATOM 1022 O O . PRO A 1 127 ? 28.457 3.552 -12.369 1.00 89.25 127 PRO A O 1
ATOM 1025 N N . GLU A 1 128 ? 30.465 4.466 -12.843 1.00 89.44 128 GLU A N 1
ATOM 1026 C CA . GLU A 1 128 ? 29.987 5.726 -13.419 1.00 89.44 128 GLU A CA 1
ATOM 1027 C C . GLU A 1 128 ? 29.130 5.504 -14.669 1.00 89.44 128 GLU A C 1
ATOM 1029 O O . GLU A 1 128 ? 27.979 5.931 -14.695 1.00 89.44 128 GLU A O 1
ATOM 1034 N N . ALA A 1 129 ? 29.607 4.733 -15.652 1.00 88.56 129 ALA A N 1
ATOM 1035 C CA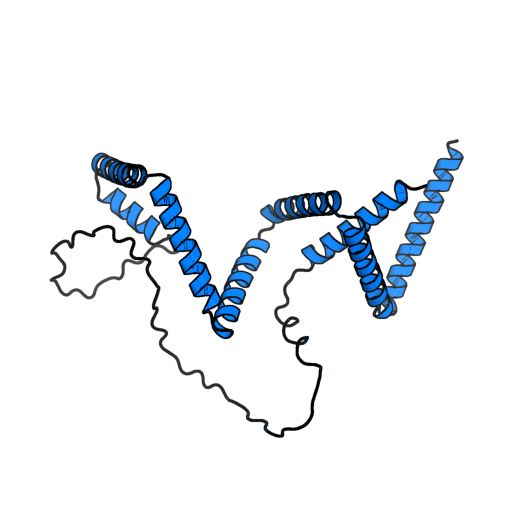 . ALA A 1 129 ? 28.838 4.435 -16.864 1.00 88.56 129 ALA A CA 1
ATOM 1036 C C . ALA A 1 129 ? 27.540 3.656 -16.564 1.00 88.56 129 ALA A C 1
ATOM 1038 O O . ALA A 1 129 ? 26.525 3.793 -17.256 1.00 88.56 129 ALA A O 1
ATOM 1039 N N . ARG A 1 130 ? 27.536 2.823 -15.511 1.00 86.94 130 ARG A N 1
ATOM 1040 C CA . ARG A 1 130 ? 26.312 2.138 -15.058 1.00 86.94 130 ARG A CA 1
ATOM 1041 C C . ARG A 1 130 ? 25.313 3.113 -14.450 1.00 86.94 130 ARG A C 1
ATOM 1043 O O . ARG A 1 130 ? 24.116 2.962 -14.707 1.00 86.94 130 ARG A O 1
ATOM 1050 N N . GLU A 1 131 ? 25.773 4.060 -13.638 1.00 91.50 131 GLU A N 1
ATOM 1051 C CA . GLU A 1 131 ? 24.886 5.049 -13.030 1.00 91.50 131 GLU A CA 1
ATOM 1052 C C . GLU A 1 131 ? 24.386 6.059 -14.062 1.00 91.50 131 GLU A C 1
ATOM 1054 O O . GLU A 1 131 ? 23.197 6.361 -14.065 1.00 91.50 131 GLU A O 1
ATOM 1059 N N . GLU A 1 132 ? 25.216 6.467 -15.022 1.00 93.06 132 GLU A N 1
ATOM 1060 C CA . GLU A 1 132 ? 24.796 7.297 -16.155 1.00 93.06 132 GLU A CA 1
ATOM 1061 C C . GLU A 1 132 ? 23.681 6.612 -16.956 1.00 93.06 132 GLU A C 1
ATOM 1063 O O . GLU A 1 132 ? 22.616 7.191 -17.185 1.00 93.06 132 GLU A O 1
ATOM 1068 N N . ARG A 1 133 ? 23.851 5.327 -17.297 1.00 89.88 133 ARG A N 1
ATOM 1069 C CA . ARG A 1 133 ? 22.811 4.554 -17.991 1.00 89.88 133 ARG A CA 1
ATOM 1070 C C . ARG A 1 133 ? 21.519 4.457 -17.175 1.00 89.88 133 ARG A C 1
ATOM 1072 O O . ARG A 1 133 ? 20.428 4.530 -17.742 1.00 89.88 133 ARG A O 1
ATOM 1079 N N . ARG A 1 134 ? 21.617 4.273 -15.854 1.00 90.44 134 ARG A N 1
ATOM 1080 C CA . ARG A 1 134 ? 20.448 4.249 -14.958 1.00 90.44 134 ARG A CA 1
ATOM 1081 C C . ARG A 1 134 ? 19.773 5.612 -14.880 1.00 90.44 134 ARG A C 1
ATOM 1083 O O . ARG A 1 134 ? 18.548 5.657 -14.909 1.00 90.44 134 ARG A O 1
ATOM 1090 N N . SER A 1 135 ? 20.550 6.686 -14.802 1.00 94.50 135 SER A N 1
ATOM 1091 C CA . SER A 1 135 ? 20.065 8.064 -14.785 1.00 94.50 135 SER A CA 1
ATOM 1092 C C . SER A 1 135 ? 19.308 8.381 -16.072 1.00 94.50 135 SER A C 1
ATOM 1094 O O . SER A 1 135 ? 18.130 8.725 -16.024 1.00 94.50 135 SER A O 1
ATOM 1096 N N . LYS A 1 136 ? 19.906 8.085 -17.232 1.00 95.81 136 LYS A N 1
ATOM 1097 C CA . LYS A 1 136 ? 19.259 8.248 -18.539 1.00 95.81 136 LYS A CA 1
ATOM 1098 C C . LYS A 1 136 ? 17.949 7.462 -18.645 1.00 95.81 136 LYS A C 1
ATOM 1100 O O . LYS A 1 136 ? 16.950 7.989 -19.118 1.00 95.81 136 LYS A O 1
ATOM 1105 N N . ALA A 1 137 ? 17.917 6.222 -18.152 1.00 93.88 137 ALA A N 1
ATOM 1106 C CA . ALA A 1 137 ? 16.692 5.423 -18.128 1.00 93.88 137 ALA A CA 1
ATOM 1107 C C . ALA A 1 137 ? 15.618 5.982 -17.169 1.00 93.88 137 ALA A C 1
ATOM 1109 O O . ALA A 1 137 ? 14.424 5.842 -17.440 1.00 93.88 137 ALA A O 1
ATOM 1110 N N . ARG A 1 138 ? 16.014 6.600 -16.045 1.00 93.62 138 ARG A N 1
ATOM 1111 C CA . ARG A 1 138 ? 15.090 7.284 -15.123 1.00 93.62 138 ARG A CA 1
ATOM 1112 C C . ARG A 1 138 ? 14.481 8.520 -15.783 1.00 93.62 138 ARG A C 1
ATOM 1114 O O . ARG A 1 138 ? 13.264 8.668 -15.705 1.00 93.62 138 ARG A O 1
ATOM 1121 N N . GLU A 1 139 ? 15.288 9.335 -16.460 1.00 94.94 139 GLU A N 1
ATOM 1122 C CA . GLU A 1 139 ? 14.811 10.532 -17.166 1.00 94.94 139 GLU A CA 1
ATOM 1123 C C . GLU A 1 139 ? 13.874 10.173 -18.320 1.00 94.94 139 GLU A C 1
ATOM 1125 O O . GLU A 1 139 ? 12.741 10.636 -18.337 1.00 94.94 139 GLU A O 1
ATOM 1130 N N . GLN A 1 140 ? 14.245 9.222 -19.183 1.00 94.38 140 GLN A N 1
ATOM 1131 C CA . GLN A 1 140 ? 13.355 8.745 -20.253 1.00 94.38 140 GLN A 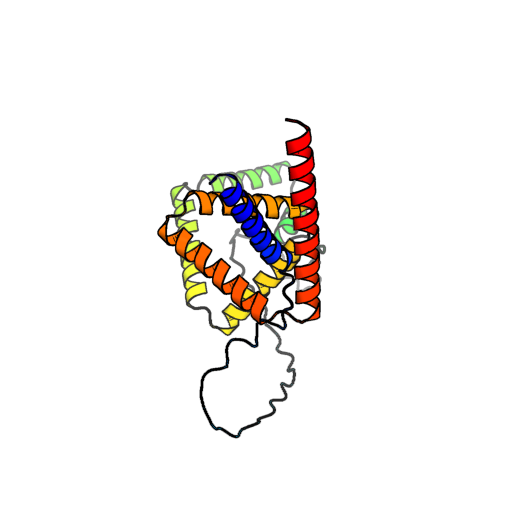CA 1
ATOM 1132 C C . GLN A 1 140 ? 12.017 8.221 -19.715 1.00 94.38 140 GLN A C 1
ATOM 1134 O O . GLN A 1 140 ? 10.957 8.422 -20.307 1.00 94.38 140 GLN A O 1
ATOM 1139 N N . ARG A 1 141 ? 12.040 7.535 -18.565 1.00 93.69 141 ARG A N 1
ATOM 1140 C CA . ARG A 1 141 ? 10.811 7.077 -17.912 1.00 93.69 141 ARG A CA 1
ATOM 1141 C C . ARG A 1 141 ? 9.986 8.245 -17.377 1.00 93.69 141 ARG A C 1
ATOM 1143 O O . ARG A 1 141 ? 8.763 8.178 -17.444 1.00 93.69 141 ARG A O 1
ATOM 1150 N N . LYS A 1 142 ? 10.627 9.268 -16.814 1.00 95.62 142 LYS A N 1
ATOM 1151 C CA . LYS A 1 142 ? 9.965 10.468 -16.298 1.00 95.62 142 LYS A CA 1
ATOM 1152 C C . LYS A 1 142 ? 9.322 11.264 -17.432 1.00 95.62 142 LYS A C 1
ATOM 1154 O O . LYS A 1 142 ? 8.156 11.610 -17.305 1.00 95.62 142 LYS A O 1
ATOM 1159 N N . GLU A 1 143 ? 10.033 11.459 -18.538 1.00 94.62 143 GLU A N 1
ATOM 1160 C CA . GLU A 1 143 ? 9.519 12.095 -19.755 1.00 94.62 143 GLU A CA 1
ATOM 1161 C C . GLU A 1 143 ? 8.315 11.334 -20.310 1.00 94.62 143 GLU A C 1
ATOM 1163 O O . GLU A 1 143 ? 7.254 11.921 -20.484 1.00 94.62 143 GLU A O 1
ATOM 1168 N N . LYS A 1 144 ? 8.425 10.007 -20.467 1.00 94.25 144 LYS A N 1
ATOM 1169 C CA . LYS A 1 144 ? 7.308 9.170 -20.932 1.00 94.25 144 LYS A CA 1
ATOM 1170 C C . LYS A 1 144 ? 6.073 9.260 -20.030 1.00 94.25 144 LYS A C 1
ATOM 1172 O O . LYS A 1 144 ? 4.954 9.188 -20.519 1.00 94.25 144 LYS A O 1
ATOM 1177 N N . LEU A 1 145 ? 6.266 9.359 -18.714 1.00 93.44 145 LEU A N 1
ATOM 1178 C CA . LEU A 1 145 ? 5.161 9.527 -17.764 1.00 93.44 145 LEU A CA 1
ATOM 1179 C C . LEU A 1 145 ? 4.591 10.950 -17.776 1.00 93.44 145 LEU A C 1
ATOM 1181 O O . LEU A 1 145 ? 3.427 11.127 -17.439 1.00 93.44 145 LEU A O 1
ATOM 1185 N N . ALA A 1 146 ? 5.400 11.951 -18.123 1.00 94.38 146 ALA A N 1
ATOM 1186 C CA . ALA A 1 146 ? 4.964 13.337 -18.240 1.00 94.38 146 ALA A CA 1
ATOM 1187 C C . ALA A 1 146 ? 4.178 13.587 -19.536 1.00 94.38 146 ALA A C 1
ATOM 1189 O O . ALA A 1 146 ? 3.273 14.411 -19.535 1.00 94.38 146 ALA A O 1
ATOM 1190 N N . SER A 1 147 ? 4.497 12.864 -20.614 1.00 95.56 147 SER A N 1
ATOM 1191 C CA . SER A 1 147 ? 3.792 12.935 -21.899 1.00 95.56 147 SER A CA 1
ATOM 1192 C C . SER A 1 147 ? 2.599 11.975 -22.010 1.00 95.56 147 SER A C 1
ATOM 1194 O O . SER A 1 147 ? 2.051 11.823 -23.096 1.00 95.56 147 SER A O 1
ATOM 1196 N N . GLU A 1 148 ? 2.256 11.261 -20.935 1.00 95.19 148 GLU A N 1
ATOM 1197 C CA . GLU A 1 148 ? 1.176 10.267 -20.911 1.00 95.19 148 GLU A CA 1
ATOM 1198 C C . GLU A 1 148 ? -0.184 10.976 -20.998 1.00 95.19 148 GLU A C 1
ATOM 1200 O O . GLU A 1 148 ? -0.457 11.894 -20.219 1.00 95.19 148 GLU A O 1
ATOM 1205 N N . THR A 1 149 ? -1.044 10.546 -21.924 1.00 97.88 149 THR A N 1
ATOM 1206 C CA . THR A 1 149 ? -2.434 11.033 -21.985 1.00 97.88 149 THR A CA 1
ATOM 1207 C C . THR A 1 149 ? -3.239 10.541 -20.777 1.00 97.88 149 THR A C 1
ATOM 1209 O O . THR A 1 149 ? -2.845 9.597 -20.085 1.00 97.88 149 THR A O 1
ATOM 1212 N N . GLU A 1 150 ? -4.384 11.165 -20.492 1.00 97.00 150 GLU A N 1
ATOM 1213 C CA . GLU A 1 150 ? -5.222 10.770 -19.350 1.00 97.00 150 GLU A CA 1
ATOM 1214 C C . GLU A 1 150 ? -5.707 9.316 -19.456 1.00 97.00 150 GLU A C 1
ATOM 1216 O O . GLU A 1 150 ? -5.609 8.569 -18.478 1.00 97.00 150 GLU A O 1
ATOM 1221 N N . ASP A 1 151 ? -6.113 8.882 -20.652 1.00 96.00 151 ASP A N 1
ATOM 1222 C CA . ASP A 1 151 ? -6.560 7.511 -20.918 1.00 96.00 151 ASP A CA 1
ATOM 1223 C C . ASP A 1 151 ? -5.432 6.487 -20.739 1.00 96.00 151 ASP A C 1
ATOM 1225 O O . ASP A 1 151 ? -5.605 5.444 -20.096 1.00 96.00 151 ASP A O 1
ATOM 1229 N N . GLU A 1 152 ? -4.234 6.788 -21.246 1.00 96.25 152 GLU A N 1
ATOM 1230 C CA . GLU A 1 152 ? -3.059 5.932 -21.061 1.00 96.25 152 GLU A CA 1
ATOM 1231 C C . GLU A 1 152 ? -2.672 5.828 -19.585 1.00 96.25 152 GLU A C 1
ATOM 1233 O O . GLU A 1 152 ? -2.385 4.732 -19.083 1.00 96.25 152 GLU A O 1
ATOM 1238 N N . ARG A 1 153 ? -2.733 6.951 -18.860 1.00 95.88 153 ARG A N 1
ATOM 1239 C CA . ARG A 1 153 ? -2.473 7.003 -17.422 1.00 95.88 153 ARG A CA 1
ATOM 1240 C C . ARG A 1 153 ? -3.493 6.176 -16.656 1.00 95.88 153 ARG A C 1
ATOM 1242 O O . ARG A 1 153 ? -3.094 5.395 -15.785 1.00 95.88 153 ARG A O 1
ATOM 1249 N N . ALA A 1 154 ? -4.779 6.307 -16.975 1.00 96.50 154 ALA A N 1
ATOM 1250 C CA . ALA A 1 154 ? -5.848 5.519 -16.374 1.00 96.50 154 ALA A CA 1
ATOM 1251 C C . ALA A 1 154 ? -5.620 4.020 -16.618 1.00 96.50 154 ALA A C 1
ATOM 1253 O O . ALA A 1 154 ? -5.600 3.231 -15.669 1.00 96.50 154 ALA A O 1
ATOM 1254 N N . LEU A 1 155 ? -5.315 3.627 -17.858 1.00 96.81 155 LEU A N 1
ATOM 1255 C CA . LEU A 1 155 ? -5.020 2.242 -18.217 1.00 96.81 155 LEU A CA 1
ATOM 1256 C C . LEU A 1 155 ? -3.781 1.701 -17.483 1.00 96.81 155 LEU A C 1
ATOM 1258 O O . LEU A 1 155 ? -3.779 0.563 -16.995 1.00 96.81 155 LEU A O 1
ATOM 1262 N N . ARG A 1 156 ? -2.711 2.496 -17.366 1.00 96.38 156 ARG A N 1
ATOM 1263 C CA . ARG A 1 156 ? -1.499 2.116 -16.626 1.00 96.38 156 ARG A CA 1
ATOM 1264 C C . ARG A 1 156 ? -1.785 1.936 -15.137 1.00 96.38 156 ARG A C 1
ATOM 1266 O O . ARG A 1 156 ? -1.301 0.967 -14.542 1.00 96.38 156 ARG A O 1
ATOM 1273 N N . LEU A 1 157 ? -2.547 2.847 -14.531 1.00 96.31 157 LEU A N 1
ATOM 1274 C CA . LEU A 1 157 ? -2.948 2.755 -13.128 1.00 96.31 157 LEU A CA 1
ATOM 1275 C C . LEU A 1 157 ? -3.858 1.546 -12.887 1.00 96.31 157 LEU A C 1
ATOM 1277 O O . LEU A 1 157 ? -3.622 0.815 -11.927 1.00 96.31 157 LEU A O 1
ATOM 1281 N N . ALA A 1 158 ? -4.792 1.252 -13.794 1.00 95.94 158 ALA A N 1
ATOM 1282 C CA . ALA A 1 158 ? -5.637 0.060 -13.731 1.00 95.94 158 ALA A CA 1
ATOM 1283 C C . ALA A 1 158 ? -4.806 -1.235 -13.781 1.00 95.94 158 ALA A C 1
ATOM 1285 O O . ALA A 1 158 ? -4.960 -2.117 -12.931 1.00 95.94 158 ALA A O 1
ATOM 1286 N N . LYS A 1 159 ? -3.836 -1.333 -14.704 1.00 96.06 159 LYS A N 1
ATOM 1287 C CA . LYS A 1 159 ? -2.900 -2.474 -14.774 1.00 96.06 159 LYS A CA 1
ATOM 1288 C C . LYS A 1 159 ? -2.077 -2.621 -13.488 1.00 96.06 159 LYS A C 1
ATOM 1290 O O . LYS A 1 159 ? -1.851 -3.740 -13.015 1.00 96.06 159 LYS A O 1
ATOM 1295 N N . LEU A 1 160 ? -1.628 -1.507 -12.904 1.00 95.81 160 LEU A N 1
ATOM 1296 C CA . LEU A 1 160 ? -0.884 -1.506 -11.643 1.00 95.81 160 LEU A CA 1
ATOM 1297 C C . LEU A 1 160 ? -1.759 -1.946 -10.460 1.00 95.81 160 LEU A C 1
ATOM 1299 O O . LEU A 1 160 ? -1.308 -2.754 -9.643 1.00 95.81 160 LEU A O 1
ATOM 1303 N N . ALA A 1 161 ? -2.997 -1.458 -10.385 1.00 94.12 161 ALA A N 1
ATOM 1304 C CA . ALA A 1 161 ? -3.969 -1.836 -9.367 1.00 94.12 161 ALA A CA 1
ATOM 1305 C C . ALA A 1 161 ? -4.294 -3.333 -9.449 1.00 94.12 161 ALA A C 1
ATOM 1307 O O . ALA A 1 161 ? -4.152 -4.035 -8.450 1.00 94.12 161 ALA A O 1
ATOM 1308 N N . ALA A 1 162 ? -4.582 -3.857 -10.645 1.00 93.50 162 ALA A N 1
ATOM 1309 C CA . ALA A 1 162 ? -4.836 -5.282 -10.862 1.00 93.50 162 ALA A CA 1
ATOM 1310 C C . ALA A 1 162 ? -3.643 -6.156 -10.435 1.00 93.50 162 ALA A C 1
ATOM 1312 O O . ALA A 1 162 ? -3.806 -7.171 -9.754 1.00 93.50 162 ALA A O 1
ATOM 1313 N N . ARG A 1 163 ? -2.413 -5.745 -10.774 1.00 92.31 163 ARG A N 1
ATOM 1314 C CA . ARG A 1 163 ? -1.195 -6.440 -10.325 1.00 92.31 163 ARG A CA 1
ATOM 1315 C C . ARG A 1 163 ? -1.038 -6.400 -8.806 1.00 92.31 163 ARG A C 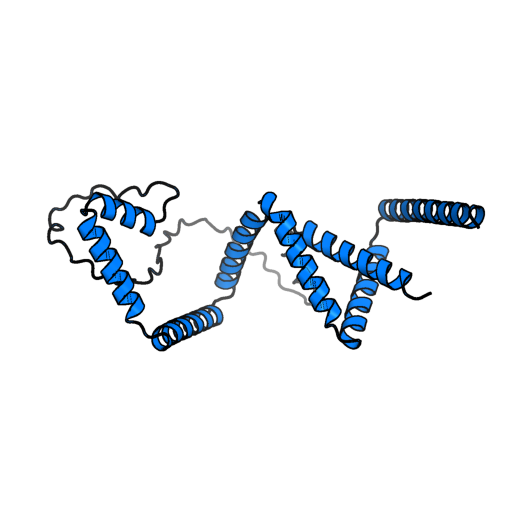1
ATOM 1317 O O . ARG A 1 163 ? -0.576 -7.376 -8.218 1.00 92.31 163 ARG A O 1
ATOM 1324 N N . THR A 1 164 ? -1.381 -5.279 -8.182 1.00 92.75 164 THR A N 1
ATOM 1325 C CA . THR A 1 164 ? -1.286 -5.103 -6.729 1.00 92.75 164 THR A CA 1
ATOM 1326 C C . THR A 1 164 ? -2.332 -5.951 -6.017 1.00 92.75 164 THR A C 1
ATOM 1328 O O . THR A 1 164 ? -1.968 -6.689 -5.109 1.00 92.75 164 THR A O 1
ATOM 1331 N N . ALA A 1 165 ? -3.581 -5.960 -6.486 1.00 91.44 165 ALA A N 1
ATOM 1332 C CA . ALA A 1 165 ? -4.649 -6.810 -5.961 1.00 91.44 165 ALA A CA 1
ATOM 1333 C C . ALA A 1 165 ? -4.247 -8.295 -5.964 1.00 91.44 165 ALA A C 1
ATOM 1335 O O . ALA A 1 165 ? -4.339 -8.959 -4.935 1.00 91.44 165 ALA A O 1
ATOM 1336 N N . ARG A 1 166 ? -3.668 -8.783 -7.073 1.00 88.00 166 ARG A N 1
ATOM 1337 C CA . ARG A 1 166 ? -3.135 -10.157 -7.174 1.00 88.00 166 ARG A CA 1
ATOM 1338 C C . ARG A 1 166 ? -1.995 -10.464 -6.196 1.00 88.00 166 ARG A C 1
ATOM 1340 O O . ARG A 1 166 ? -1.795 -11.615 -5.841 1.00 88.00 166 ARG A O 1
ATOM 1347 N N . ARG A 1 167 ? -1.206 -9.467 -5.785 1.00 85.81 167 ARG A N 1
ATOM 1348 C CA . ARG A 1 167 ? -0.163 -9.649 -4.754 1.00 85.81 167 ARG A CA 1
ATOM 1349 C C . ARG A 1 167 ? -0.742 -9.602 -3.344 1.00 85.81 167 ARG A C 1
ATOM 1351 O O . ARG A 1 167 ? -0.240 -10.274 -2.450 1.00 85.81 167 ARG A O 1
ATOM 1358 N N . MET A 1 168 ? -1.775 -8.789 -3.139 1.00 88.12 168 MET A N 1
ATOM 1359 C CA . MET A 1 168 ? -2.421 -8.621 -1.840 1.00 88.12 168 MET A CA 1
ATOM 1360 C C . MET A 1 168 ? -3.287 -9.821 -1.451 1.00 88.12 168 MET A C 1
ATOM 1362 O O . MET A 1 168 ? -3.504 -10.022 -0.258 1.00 88.12 168 MET A O 1
ATOM 1366 N N . SER A 1 169 ? -3.726 -10.629 -2.422 1.00 87.94 169 SER A N 1
ATOM 1367 C CA . SER A 1 169 ? -4.474 -11.868 -2.178 1.00 87.94 169 SER A CA 1
ATOM 1368 C C . SER A 1 169 ? -3.641 -12.991 -1.556 1.00 87.94 169 SER A C 1
ATOM 1370 O O . SER A 1 169 ? -4.227 -13.942 -1.058 1.00 87.94 169 SER A O 1
ATOM 1372 N N . ASP A 1 170 ? -2.306 -12.899 -1.567 1.00 89.44 170 ASP A N 1
ATOM 1373 C CA . ASP A 1 170 ? -1.425 -13.867 -0.904 1.00 89.44 170 ASP A CA 1
ATOM 1374 C C . ASP A 1 170 ? -1.499 -13.694 0.632 1.00 89.44 170 ASP A C 1
ATOM 1376 O O . ASP A 1 170 ? -1.075 -12.639 1.143 1.00 89.44 170 ASP A O 1
ATOM 1380 N N . PRO A 1 171 ? -2.049 -14.681 1.374 1.00 86.75 171 PRO A N 1
ATOM 1381 C CA . PRO A 1 171 ? -2.236 -14.591 2.816 1.00 86.75 171 PRO A CA 1
ATOM 1382 C C . PRO A 1 171 ? -0.935 -14.783 3.603 1.00 86.75 171 PRO A C 1
ATOM 1384 O O . PRO A 1 171 ? -0.801 -14.184 4.670 1.00 86.75 171 PRO A O 1
ATOM 1387 N N . GLU A 1 172 ? 0.038 -15.543 3.092 1.00 86.00 172 GLU A N 1
ATOM 1388 C CA . GLU A 1 172 ? 1.283 -15.852 3.814 1.00 86.00 172 GLU A CA 1
ATOM 1389 C C . GLU A 1 172 ? 2.110 -14.584 4.040 1.00 86.00 172 GLU A C 1
ATOM 1391 O O . GLU A 1 172 ? 2.660 -14.336 5.113 1.00 86.00 172 GLU A O 1
ATOM 1396 N N . GLN A 1 173 ? 2.106 -13.702 3.044 1.00 89.88 173 GLN A N 1
ATOM 1397 C CA . GLN A 1 173 ? 2.795 -12.418 3.105 1.00 89.88 173 GLN A CA 1
ATOM 1398 C C . GLN A 1 173 ? 1.968 -11.313 3.785 1.00 89.88 173 GLN A C 1
ATOM 1400 O O . GLN A 1 173 ? 2.471 -10.206 3.995 1.00 89.88 173 GLN A O 1
ATOM 1405 N N . LYS A 1 174 ? 0.697 -11.565 4.134 1.00 90.00 174 LYS A N 1
ATOM 1406 C CA . LYS A 1 174 ? -0.200 -10.540 4.697 1.00 90.00 174 LYS A CA 1
ATOM 1407 C C . LYS A 1 174 ? 0.312 -10.008 6.032 1.00 90.00 174 LYS A C 1
ATOM 1409 O O . LYS A 1 174 ? 0.386 -8.791 6.199 1.00 90.00 174 LYS A O 1
ATOM 1414 N N . ALA A 1 175 ? 0.693 -10.900 6.945 1.00 89.12 175 ALA A N 1
ATOM 1415 C CA . ALA A 1 175 ? 1.172 -10.521 8.274 1.00 89.12 175 ALA A CA 1
ATOM 1416 C C . ALA A 1 175 ? 2.453 -9.673 8.193 1.00 89.12 175 ALA A C 1
ATOM 1418 O O . ALA A 1 175 ? 2.529 -8.611 8.804 1.00 89.12 175 ALA A O 1
ATOM 1419 N N . GLN A 1 176 ? 3.411 -10.072 7.349 1.00 92.31 176 GLN A N 1
ATOM 1420 C CA . GLN A 1 176 ? 4.654 -9.321 7.137 1.00 92.31 176 GLN A CA 1
ATOM 1421 C C . GLN A 1 176 ? 4.392 -7.917 6.572 1.00 92.31 176 GLN A C 1
ATOM 1423 O O . GLN A 1 176 ? 4.987 -6.937 7.023 1.00 92.31 176 GLN A O 1
ATOM 1428 N N . ARG A 1 177 ? 3.465 -7.788 5.609 1.00 91.44 177 ARG A N 1
ATOM 1429 C CA . ARG A 1 177 ? 3.055 -6.477 5.074 1.00 91.44 177 ARG A CA 1
ATOM 1430 C C . ARG A 1 177 ? 2.425 -5.597 6.153 1.00 91.44 177 ARG A C 1
ATOM 1432 O O . ARG A 1 177 ? 2.734 -4.408 6.209 1.00 91.44 177 ARG A O 1
ATOM 1439 N N . GLN A 1 178 ? 1.567 -6.167 6.999 1.00 90.75 178 GLN A N 1
ATOM 1440 C CA . GLN A 1 178 ? 0.928 -5.445 8.103 1.00 90.75 178 GLN A CA 1
ATOM 1441 C C . GLN A 1 178 ? 1.949 -4.988 9.148 1.00 90.75 178 GLN A C 1
ATOM 1443 O O . GLN A 1 178 ? 1.926 -3.827 9.553 1.00 90.75 178 GLN A O 1
ATOM 1448 N N . GLU A 1 179 ? 2.892 -5.849 9.527 1.00 93.50 179 GLU A N 1
ATOM 1449 C CA . GLU A 1 179 ? 3.959 -5.502 10.466 1.00 93.50 179 GLU A CA 1
ATOM 1450 C C . GLU A 1 179 ? 4.845 -4.377 9.917 1.00 93.50 179 GLU A C 1
ATOM 1452 O O . GLU A 1 179 ? 5.105 -3.383 10.600 1.00 93.50 179 GLU A O 1
ATOM 1457 N N . TYR A 1 180 ? 5.252 -4.481 8.650 1.00 93.81 180 TYR A N 1
ATOM 1458 C CA . TYR A 1 180 ? 6.036 -3.444 7.986 1.00 93.81 180 TYR A CA 1
ATOM 1459 C C . TYR A 1 180 ? 5.284 -2.105 7.925 1.00 93.81 180 TYR A C 1
ATOM 1461 O O . TYR A 1 180 ? 5.853 -1.052 8.228 1.00 93.81 180 TYR A O 1
ATOM 1469 N N . ALA A 1 181 ? 3.991 -2.137 7.589 1.00 92.44 181 ALA A N 1
ATOM 1470 C CA . ALA A 1 181 ? 3.137 -0.955 7.564 1.00 92.44 181 ALA A CA 1
ATOM 1471 C C . ALA A 1 181 ? 3.003 -0.318 8.957 1.00 92.44 181 ALA A C 1
ATOM 1473 O O . ALA A 1 181 ? 3.184 0.894 9.092 1.00 92.44 181 ALA A O 1
ATOM 1474 N N . ARG A 1 182 ? 2.785 -1.131 10.000 1.00 92.81 182 ARG A N 1
ATOM 1475 C CA . ARG A 1 182 ? 2.730 -0.689 11.401 1.00 92.81 182 ARG A CA 1
ATOM 1476 C C . ARG A 1 182 ? 4.039 -0.039 11.836 1.00 92.81 182 ARG A C 1
ATOM 1478 O O . ARG A 1 182 ? 4.028 1.052 12.398 1.00 92.81 182 ARG A O 1
ATOM 1485 N N . LYS A 1 183 ? 5.177 -0.663 11.527 1.00 95.81 183 LYS A N 1
ATOM 1486 C CA . LYS A 1 183 ? 6.507 -0.124 11.842 1.00 95.81 183 LYS A CA 1
ATOM 1487 C C . LYS A 1 183 ? 6.735 1.237 11.186 1.00 95.81 183 LYS A C 1
ATOM 1489 O O . LYS A 1 183 ? 7.238 2.152 11.832 1.00 95.81 183 LYS A O 1
ATOM 1494 N N . ASN A 1 184 ? 6.352 1.391 9.921 1.00 95.19 184 ASN A N 1
ATOM 1495 C CA . ASN A 1 184 ? 6.470 2.668 9.218 1.00 95.19 184 ASN A CA 1
ATOM 1496 C C . ASN A 1 184 ? 5.506 3.731 9.757 1.00 95.19 184 ASN A C 1
ATOM 1498 O O . ASN A 1 184 ? 5.881 4.900 9.824 1.00 95.19 184 ASN A O 1
ATOM 1502 N N . TYR A 1 185 ? 4.293 3.342 10.159 1.00 93.25 185 TYR A N 1
ATOM 1503 C CA . TYR A 1 185 ? 3.349 4.244 10.817 1.00 93.25 185 TYR A CA 1
ATOM 1504 C C . TYR A 1 185 ? 3.926 4.788 12.127 1.00 93.25 185 TYR A C 1
ATOM 1506 O O . TYR A 1 185 ? 4.000 6.001 12.295 1.00 93.25 185 TYR A O 1
ATOM 1514 N N . LEU A 1 186 ? 4.418 3.907 13.004 1.00 94.38 186 LEU A N 1
ATOM 1515 C CA . LEU A 1 186 ? 5.002 4.304 14.287 1.00 94.38 186 LEU A CA 1
ATOM 1516 C C . LEU A 1 186 ? 6.183 5.260 14.106 1.00 94.38 186 LEU A C 1
ATOM 1518 O O . LEU A 1 186 ? 6.221 6.297 14.756 1.00 94.38 186 LEU A O 1
ATOM 1522 N N . LYS A 1 187 ? 7.078 4.974 13.152 1.00 96.06 187 LYS A N 1
ATOM 1523 C CA . LYS A 1 187 ? 8.187 5.880 12.818 1.00 96.06 187 LYS A CA 1
ATOM 1524 C C . LYS A 1 187 ? 7.708 7.269 12.399 1.00 96.06 187 LYS A C 1
ATOM 1526 O O . LYS A 1 187 ? 8.284 8.260 12.823 1.00 96.06 187 LYS A O 1
ATOM 1531 N N . ARG A 1 188 ? 6.658 7.353 11.572 1.00 95.69 188 ARG A N 1
ATOM 1532 C CA . ARG A 1 188 ? 6.096 8.643 11.139 1.00 95.69 188 ARG A CA 1
ATOM 1533 C C . ARG A 1 188 ? 5.476 9.424 12.294 1.00 95.69 188 ARG A C 1
ATOM 1535 O O . ARG A 1 188 ? 5.618 10.639 12.317 1.00 95.69 188 ARG A O 1
ATOM 1542 N N . VAL A 1 189 ? 4.784 8.737 13.203 1.00 93.88 189 VAL A N 1
ATOM 1543 C CA . VAL A 1 189 ? 4.163 9.349 14.389 1.00 93.88 189 VAL A CA 1
ATOM 1544 C C . VAL A 1 189 ? 5.225 9.819 15.381 1.00 93.88 189 VAL A C 1
ATOM 1546 O O . VAL A 1 189 ? 5.079 10.879 15.976 1.00 93.88 189 VAL A O 1
ATOM 1549 N N . GLU 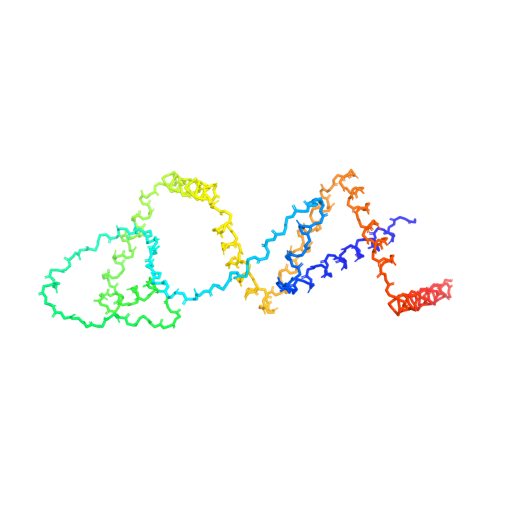A 1 190 ? 6.309 9.063 15.541 1.00 95.06 190 GLU A N 1
ATOM 1550 C CA . GLU A 1 190 ? 7.423 9.429 16.419 1.00 95.06 190 GLU A CA 1
ATOM 1551 C C . GLU A 1 190 ? 8.139 10.704 15.951 1.00 95.06 190 GLU A C 1
ATOM 1553 O O . GLU A 1 190 ? 8.504 11.540 16.772 1.00 95.06 190 GLU A O 1
ATOM 1558 N N . THR A 1 191 ? 8.290 10.890 14.637 1.00 96.81 191 THR A N 1
ATOM 1559 C CA . THR A 1 191 ? 8.922 12.087 14.056 1.00 96.81 191 THR A CA 1
ATOM 1560 C C . THR A 1 191 ? 7.939 13.224 13.755 1.00 96.81 191 THR A C 1
ATOM 1562 O O . THR A 1 191 ? 8.299 14.174 13.063 1.00 96.81 191 THR A O 1
ATOM 1565 N N . GLU A 1 192 ? 6.683 13.113 14.189 1.00 95.12 192 GLU A N 1
ATOM 1566 C CA . GLU A 1 192 ? 5.626 14.083 13.892 1.00 95.12 192 GLU A CA 1
ATOM 1567 C C . GLU A 1 192 ? 5.821 15.379 14.696 1.00 95.12 192 GLU A C 1
ATOM 1569 O O . GLU A 1 192 ? 6.062 15.349 15.904 1.00 95.12 192 GLU A O 1
ATOM 1574 N N . THR A 1 193 ? 5.683 16.540 14.048 1.00 98.31 193 THR A N 1
ATOM 1575 C CA . THR A 1 193 ? 5.675 17.823 14.770 1.00 98.31 193 THR A CA 1
ATOM 1576 C C . THR A 1 193 ? 4.355 18.014 15.527 1.00 98.31 193 THR A C 1
ATOM 1578 O O . THR A 1 193 ? 3.317 17.472 15.145 1.00 98.31 193 THR A O 1
ATOM 1581 N N . GLU A 1 194 ? 4.335 18.830 16.586 1.00 96.94 194 GLU A N 1
ATOM 1582 C CA . GLU A 1 194 ? 3.096 19.072 17.350 1.00 96.94 194 GLU A CA 1
ATOM 1583 C C . GLU A 1 194 ? 1.977 19.706 16.495 1.00 96.94 194 GLU A C 1
ATOM 1585 O O . GLU A 1 194 ? 0.797 19.444 16.728 1.00 96.94 194 GLU A O 1
ATOM 1590 N N . GLU A 1 195 ? 2.317 20.488 15.466 1.00 97.50 195 GLU A N 1
ATOM 1591 C CA . GLU A 1 195 ? 1.342 21.012 14.498 1.00 97.50 195 GLU A CA 1
ATOM 1592 C C . GLU A 1 195 ? 0.741 19.905 13.624 1.00 97.50 195 GLU A C 1
ATOM 1594 O O . GLU A 1 195 ? -0.482 19.805 13.506 1.00 97.50 195 GLU A O 1
ATOM 1599 N N . GLN A 1 196 ? 1.580 19.027 13.064 1.00 96.94 196 GLN A N 1
ATOM 1600 C CA . GLN A 1 196 ? 1.130 17.882 12.264 1.00 96.94 196 GLN A CA 1
ATOM 1601 C C . GLN A 1 196 ? 0.234 16.952 13.085 1.00 96.94 196 GLN A C 1
ATOM 1603 O O . GLN A 1 196 ? -0.841 16.558 12.628 1.00 96.94 196 GLN A O 1
ATOM 1608 N N . LYS A 1 197 ? 0.617 16.703 14.338 1.00 96.06 197 LYS A N 1
ATOM 1609 C CA . LYS A 1 197 ? -0.154 15.906 15.290 1.00 96.06 197 LYS A CA 1
ATOM 1610 C C . LYS A 1 197 ? -1.518 16.517 15.588 1.00 96.06 197 LYS A C 1
ATOM 1612 O O . LYS A 1 197 ? -2.516 15.799 15.566 1.00 96.06 197 LYS A O 1
ATOM 1617 N N . LYS A 1 198 ? -1.601 17.832 15.824 1.00 96.50 198 LYS A N 1
ATOM 1618 C CA . LYS A 1 198 ? -2.889 18.528 16.010 1.00 96.50 198 LYS A CA 1
ATOM 1619 C C . LYS A 1 198 ? -3.789 18.366 14.787 1.00 96.50 198 LYS A C 1
ATOM 1621 O O . LYS A 1 198 ? -4.952 18.001 14.945 1.00 96.50 198 LYS A O 1
ATOM 1626 N N . ILE A 1 199 ? -3.245 18.559 13.583 1.00 97.19 199 ILE A N 1
ATOM 1627 C CA . ILE A 1 199 ? -3.984 18.377 12.324 1.00 97.19 199 ILE A CA 1
ATOM 1628 C C . ILE A 1 199 ? -4.481 16.931 12.193 1.00 97.19 199 ILE A C 1
ATOM 1630 O O . ILE A 1 199 ? -5.650 16.701 11.873 1.00 97.19 199 ILE A O 1
ATOM 1634 N N . ARG A 1 200 ? -3.623 15.941 12.460 1.00 95.75 200 ARG A N 1
ATOM 1635 C CA . ARG A 1 200 ? -3.978 14.519 12.403 1.00 95.75 200 ARG A CA 1
ATOM 1636 C C . ARG A 1 200 ? -5.099 14.177 13.386 1.00 95.75 200 ARG A C 1
ATOM 1638 O O . ARG A 1 200 ? -6.090 13.573 12.980 1.00 95.75 200 ARG A O 1
ATOM 1645 N N . VAL A 1 201 ? -4.984 14.609 14.642 1.00 95.19 201 VAL A N 1
ATOM 1646 C CA . VAL A 1 201 ? -6.006 14.393 15.680 1.00 95.19 201 VAL A CA 1
ATOM 1647 C C . VAL A 1 201 ? -7.324 15.077 15.309 1.00 95.19 201 VAL A C 1
ATOM 1649 O O . VAL A 1 201 ? -8.384 14.462 15.430 1.00 95.19 201 VAL A O 1
ATOM 1652 N N . GLN A 1 202 ? -7.284 16.309 14.796 1.00 96.56 202 GLN A N 1
ATOM 1653 C CA . GLN A 1 202 ? -8.484 17.018 14.350 1.00 96.56 202 GLN A CA 1
ATOM 1654 C C . GLN A 1 202 ? -9.208 16.260 13.227 1.00 96.56 202 GLN A C 1
ATOM 1656 O O . GLN A 1 202 ? -10.416 16.042 13.327 1.00 96.56 202 GLN A O 1
ATOM 1661 N N . ARG A 1 203 ? -8.478 15.766 12.215 1.00 94.38 203 ARG A N 1
ATOM 1662 C CA . ARG A 1 203 ? -9.051 14.941 11.133 1.00 94.38 203 ARG A CA 1
ATOM 1663 C C . ARG A 1 203 ? -9.716 13.672 11.665 1.00 94.38 203 ARG A C 1
ATOM 1665 O O . ARG A 1 203 ? -10.799 13.311 11.209 1.00 94.38 203 ARG A O 1
ATOM 1672 N N . VAL A 1 204 ? -9.106 13.010 12.651 1.00 94.50 204 VAL A N 1
ATOM 1673 C CA . VAL A 1 204 ? -9.691 11.824 13.302 1.00 94.50 204 VAL A CA 1
ATOM 1674 C C . VAL A 1 204 ? -10.989 12.179 14.035 1.00 94.50 204 VAL A C 1
ATOM 1676 O O . VAL A 1 204 ? -11.972 11.444 13.930 1.00 94.50 204 VAL A O 1
ATOM 1679 N N . ILE A 1 205 ? -11.028 13.307 14.750 1.00 92.38 205 ILE A N 1
ATOM 1680 C CA . ILE A 1 205 ? -12.234 13.781 15.447 1.00 92.38 205 ILE A CA 1
ATOM 1681 C C . ILE A 1 205 ? -13.353 14.091 14.447 1.00 92.38 205 ILE A C 1
ATOM 1683 O O . ILE A 1 205 ? -14.485 13.650 14.644 1.00 92.38 205 ILE A O 1
ATOM 1687 N N . GLU A 1 206 ? -13.054 14.825 13.376 1.00 95.31 206 GLU A N 1
ATOM 1688 C CA . GLU A 1 206 ? -14.022 15.168 12.329 1.00 95.31 206 GLU A CA 1
ATOM 1689 C C . GLU A 1 206 ? -14.571 13.920 11.634 1.00 95.31 206 GLU A C 1
ATOM 1691 O O . GLU A 1 206 ? -15.786 13.785 11.477 1.00 95.31 206 GLU A O 1
ATOM 1696 N N . PHE A 1 207 ? -13.705 12.961 11.302 1.00 94.38 207 PHE A N 1
ATOM 1697 C CA . PHE A 1 207 ? -14.121 11.677 10.745 1.00 94.38 207 PHE A CA 1
ATOM 1698 C C . PHE A 1 207 ? -15.041 10.907 11.704 1.00 94.38 207 PHE A C 1
ATOM 1700 O O . PHE A 1 207 ? -16.101 10.430 11.298 1.00 94.38 207 PHE A O 1
ATOM 1707 N N . LYS A 1 208 ? -14.689 10.832 12.997 1.00 94.62 208 LYS A N 1
ATOM 1708 C CA . LYS A 1 208 ? -15.536 10.193 14.019 1.00 94.62 208 LYS A CA 1
ATOM 1709 C C . LYS A 1 208 ? -16.897 10.884 14.133 1.00 94.62 208 LYS A C 1
ATOM 1711 O O . LYS A 1 208 ? -17.905 10.187 14.220 1.00 94.62 208 LYS A O 1
ATOM 1716 N N . LYS A 1 209 ? -16.946 12.221 14.101 1.00 95.69 209 LYS A N 1
ATOM 1717 C CA . LYS A 1 209 ? -18.206 12.985 14.114 1.00 95.69 209 LYS A CA 1
ATOM 1718 C C . LYS A 1 209 ? -19.085 12.632 12.914 1.00 95.69 209 LYS A C 1
ATOM 1720 O O . LYS A 1 209 ? -20.242 12.290 13.125 1.00 95.69 209 LYS A O 1
ATOM 1725 N N . LYS A 1 210 ? -18.522 12.628 11.698 1.00 96.12 210 LYS A N 1
ATOM 1726 C CA . LYS A 1 210 ? -19.239 12.247 10.466 1.00 96.12 210 LYS A CA 1
ATOM 1727 C C . LYS A 1 210 ? -19.750 10.804 10.507 1.00 96.12 210 LYS A C 1
ATOM 1729 O O . LYS A 1 210 ? -20.885 10.530 10.141 1.00 96.12 210 LYS A O 1
ATOM 1734 N N . ARG A 1 211 ? -18.939 9.865 11.005 1.00 95.62 211 ARG A N 1
ATOM 1735 C CA . ARG A 1 211 ? -19.366 8.465 11.149 1.00 95.62 211 ARG A CA 1
ATOM 1736 C C . ARG A 1 211 ? -20.517 8.317 12.146 1.00 95.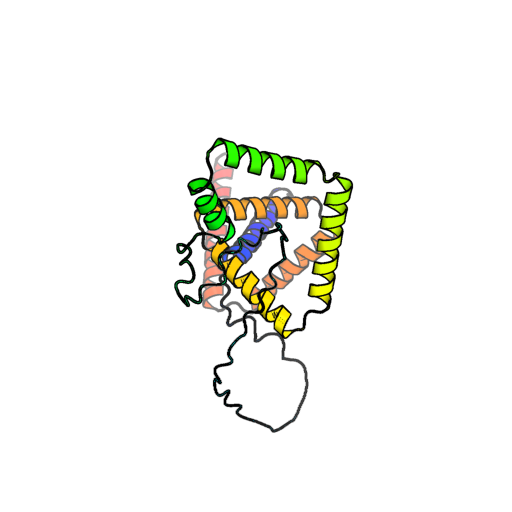62 211 ARG A C 1
ATOM 1738 O O . ARG A 1 211 ? -21.408 7.518 11.914 1.00 95.62 211 ARG A O 1
ATOM 1745 N N . ILE A 1 212 ? -20.494 9.070 13.248 1.00 94.06 212 ILE A N 1
ATOM 1746 C CA . ILE A 1 212 ? -21.561 9.042 14.260 1.00 94.06 212 ILE A CA 1
ATOM 1747 C C . ILE A 1 212 ? -22.839 9.712 13.742 1.00 94.06 212 ILE A C 1
ATOM 1749 O O . ILE A 1 212 ? -23.924 9.238 14.059 1.00 94.06 212 ILE A O 1
ATOM 1753 N N . SER A 1 213 ? -22.737 10.796 12.967 1.00 95.81 213 SER A N 1
ATOM 1754 C CA . SER A 1 213 ? -23.921 11.450 12.392 1.00 95.81 213 SER A CA 1
ATOM 1755 C C . SER A 1 213 ? -24.624 10.577 11.356 1.00 95.81 213 SER A C 1
ATOM 1757 O O . SER A 1 213 ? -25.843 10.637 11.256 1.00 95.81 213 SER A O 1
ATOM 1759 N N . ASN A 1 214 ? -23.866 9.753 10.629 1.00 96.69 214 ASN A N 1
ATOM 1760 C CA . ASN A 1 214 ? -24.378 8.887 9.564 1.00 96.69 214 ASN A CA 1
ATOM 1761 C C . ASN A 1 214 ? -24.653 7.447 10.043 1.00 96.69 214 ASN A C 1
ATOM 1763 O O . ASN A 1 214 ? -24.877 6.561 9.227 1.00 96.69 214 ASN A O 1
ATOM 1767 N N . GLU A 1 215 ? -24.591 7.197 11.353 1.00 95.94 215 GLU A N 1
ATOM 1768 C CA . GLU A 1 215 ? -24.799 5.876 11.951 1.00 95.94 215 GLU A CA 1
ATOM 1769 C C . GLU A 1 215 ? -26.287 5.496 11.903 1.00 95.94 215 GLU A C 1
ATOM 1771 O O . GLU A 1 215 ? -27.149 6.273 12.329 1.00 95.94 215 GLU A O 1
ATOM 1776 N N . SER A 1 216 ? -26.603 4.287 11.429 1.00 97.62 216 SER A N 1
ATOM 1777 C CA . SER A 1 216 ? -27.983 3.791 11.467 1.00 97.62 216 SER A CA 1
ATOM 1778 C C . SER A 1 216 ? -28.455 3.564 12.916 1.00 97.62 216 SER A C 1
ATOM 1780 O O . SER A 1 216 ? -27.634 3.319 13.808 1.00 97.62 216 SER A O 1
ATOM 1782 N N . PRO A 1 217 ? -29.773 3.589 13.205 1.00 97.38 217 PRO A N 1
ATOM 1783 C CA . PRO A 1 217 ? -30.276 3.334 14.558 1.00 97.38 217 PRO A CA 1
ATOM 1784 C C . PRO A 1 217 ? -29.792 2.000 15.152 1.00 97.38 217 PRO A C 1
ATOM 1786 O O . PRO A 1 217 ? -29.381 1.962 16.311 1.00 97.38 217 PRO A O 1
ATOM 1789 N N . ALA A 1 218 ? -29.752 0.934 14.346 1.00 96.56 218 ALA A N 1
ATOM 1790 C CA . ALA A 1 218 ? -29.278 -0.383 14.772 1.00 96.56 218 ALA A CA 1
ATOM 1791 C C . ALA A 1 218 ? -27.774 -0.389 15.116 1.00 96.56 218 ALA A C 1
ATOM 1793 O O . ALA A 1 218 ? -27.366 -0.932 16.145 1.00 96.56 218 ALA A O 1
ATOM 1794 N N . GLU A 1 219 ? -26.935 0.255 14.298 1.00 96.12 219 GLU A N 1
ATOM 1795 C CA . GLU A 1 219 ? -25.499 0.395 14.585 1.00 96.12 219 GLU A CA 1
ATOM 1796 C C . GLU A 1 219 ? -25.256 1.234 15.840 1.00 96.12 219 GLU A C 1
ATOM 1798 O O . GLU A 1 219 ? -24.416 0.882 16.674 1.00 96.12 219 GLU A O 1
ATOM 1803 N N . ARG A 1 220 ? -26.045 2.299 16.025 1.00 95.94 220 ARG A N 1
ATOM 1804 C CA . ARG A 1 220 ? -25.988 3.158 17.208 1.00 95.94 220 ARG A CA 1
ATOM 1805 C C . ARG A 1 220 ? -26.315 2.385 18.475 1.00 95.94 220 ARG A C 1
ATOM 1807 O O . ARG A 1 220 ? -25.599 2.521 19.471 1.00 95.94 220 ARG A O 1
ATOM 1814 N N . GLU A 1 221 ? -27.367 1.574 18.457 1.00 97.00 221 GLU A N 1
ATOM 1815 C CA . GLU A 1 221 ? -27.719 0.709 19.583 1.00 97.00 221 GLU A CA 1
ATOM 1816 C C . GLU A 1 221 ? -26.612 -0.298 19.883 1.00 97.00 221 GLU A C 1
ATOM 1818 O O . GLU A 1 221 ? -26.192 -0.413 21.037 1.00 97.00 221 GLU A O 1
ATOM 1823 N N . LEU A 1 222 ? -26.063 -0.950 18.856 1.00 97.06 222 LEU A N 1
ATOM 1824 C CA . LEU A 1 222 ? -24.960 -1.894 19.011 1.00 97.06 222 LEU A CA 1
ATOM 1825 C C . LEU A 1 222 ? -23.710 -1.226 19.606 1.00 97.06 222 LEU A C 1
ATOM 1827 O O . LEU A 1 222 ? -23.081 -1.771 20.518 1.00 97.06 222 LEU A O 1
ATOM 1831 N N . ARG A 1 223 ? -23.347 -0.028 19.133 1.00 95.81 223 ARG A N 1
ATOM 1832 C CA . ARG A 1 223 ? -22.216 0.745 19.662 1.00 95.81 223 ARG A CA 1
ATOM 1833 C C . ARG A 1 223 ? -22.442 1.137 21.118 1.00 95.81 223 ARG A C 1
ATOM 1835 O O . ARG A 1 223 ? -21.531 0.999 21.938 1.00 95.81 223 ARG A O 1
ATOM 1842 N N . LEU A 1 224 ? -23.636 1.625 21.459 1.00 96.25 224 LEU A N 1
ATOM 1843 C CA . LEU A 1 224 ? -23.984 1.982 22.836 1.00 96.25 224 LEU A CA 1
ATOM 1844 C C . LEU A 1 224 ? -24.012 0.754 23.751 1.00 96.25 224 LEU A C 1
ATOM 1846 O O . LEU A 1 224 ? -23.535 0.841 24.881 1.00 96.25 224 LEU A O 1
ATOM 1850 N N . PHE A 1 225 ? -24.510 -0.384 23.271 1.00 97.38 225 PHE A N 1
ATOM 1851 C CA . PHE A 1 225 ? -24.495 -1.652 23.993 1.00 97.38 225 PHE A CA 1
ATOM 1852 C C . PHE A 1 225 ? -23.064 -2.095 24.316 1.00 97.38 225 PHE A C 1
ATOM 1854 O O . PHE A 1 225 ? -22.740 -2.284 25.489 1.00 97.38 225 PHE A O 1
ATOM 1861 N N . LYS A 1 226 ? -22.177 -2.145 23.310 1.00 95.88 226 LYS A N 1
ATOM 1862 C CA . LYS A 1 226 ? -20.749 -2.461 23.501 1.00 95.88 226 LYS A CA 1
ATOM 1863 C C . LYS A 1 226 ? -20.092 -1.515 24.509 1.00 95.88 226 LYS A C 1
ATOM 1865 O O . LYS A 1 226 ? -19.396 -1.967 25.413 1.00 95.88 226 LYS A O 1
ATOM 1870 N N . LYS A 1 227 ? -20.381 -0.212 24.418 1.00 94.56 227 LYS A N 1
ATOM 1871 C CA . LYS A 1 227 ? -19.856 0.794 25.354 1.00 94.56 227 LYS A CA 1
ATOM 1872 C C . LYS A 1 227 ? -20.345 0.577 26.792 1.00 94.56 227 LYS A C 1
ATOM 1874 O O . LYS A 1 227 ? -19.569 0.718 27.733 1.00 94.56 227 LYS A O 1
ATOM 1879 N N . ARG A 1 228 ? -21.624 0.233 26.987 1.00 96.56 228 ARG A N 1
ATOM 1880 C CA . ARG A 1 228 ? -22.178 -0.103 28.315 1.00 96.56 228 ARG A CA 1
ATOM 1881 C C . ARG A 1 228 ? -21.505 -1.347 28.892 1.00 96.56 228 ARG A C 1
ATOM 1883 O O . ARG A 1 228 ? -21.158 -1.356 30.071 1.00 96.56 228 ARG A O 1
ATOM 1890 N N . GLU A 1 229 ? -21.298 -2.369 28.067 1.00 96.31 229 GLU A N 1
ATOM 1891 C CA . GLU A 1 229 ? -20.643 -3.608 28.481 1.00 96.31 229 GLU A CA 1
ATOM 1892 C C . GLU A 1 229 ? -19.178 -3.379 28.879 1.00 96.31 229 GLU A C 1
ATOM 1894 O O . GLU A 1 229 ? -18.730 -3.849 29.925 1.00 96.31 229 GLU A O 1
ATOM 1899 N N . GLU A 1 230 ? -18.444 -2.604 28.084 1.00 94.75 230 GLU A N 1
ATOM 1900 C CA . GLU A 1 230 ? -17.062 -2.238 28.377 1.00 94.75 230 GLU A CA 1
ATOM 1901 C C . GLU A 1 230 ? -16.957 -1.453 29.690 1.00 94.75 230 GLU A C 1
ATOM 1903 O O . GLU A 1 230 ? -16.139 -1.786 30.549 1.00 94.75 230 GLU A O 1
ATOM 1908 N N . ASN A 1 231 ? -17.831 -0.464 29.894 1.00 96.00 231 ASN A N 1
ATOM 1909 C CA . ASN A 1 231 ? -17.887 0.295 31.141 1.00 96.00 231 ASN A CA 1
ATOM 1910 C C . ASN A 1 231 ? -18.169 -0.605 32.350 1.00 96.00 231 ASN A C 1
ATOM 1912 O O . ASN A 1 231 ? -17.551 -0.423 33.399 1.00 96.00 231 ASN A O 1
ATOM 1916 N N . ARG A 1 232 ? -19.055 -1.601 32.206 1.00 96.50 232 ARG A N 1
ATOM 1917 C CA . ARG A 1 232 ? -19.314 -2.602 33.252 1.00 96.50 232 ARG A CA 1
ATOM 1918 C C . ARG A 1 232 ? -18.045 -3.391 33.582 1.00 96.50 232 ARG A C 1
ATOM 1920 O O . ARG A 1 232 ? -17.667 -3.457 34.749 1.00 96.50 232 ARG A O 1
ATOM 1927 N N . ARG A 1 233 ? -17.341 -3.909 32.567 1.00 95.44 233 ARG A N 1
ATOM 1928 C CA . ARG A 1 233 ? -16.070 -4.641 32.748 1.00 95.44 233 ARG A CA 1
ATOM 1929 C C . ARG A 1 233 ? -15.001 -3.770 33.423 1.00 95.44 233 ARG A C 1
ATOM 1931 O O . ARG A 1 233 ? -14.319 -4.233 34.336 1.00 95.44 233 ARG A O 1
ATOM 1938 N N . ARG A 1 234 ? -14.873 -2.499 33.018 1.00 93.75 234 ARG A N 1
ATOM 1939 C CA . ARG A 1 234 ? -13.952 -1.527 33.641 1.00 93.75 234 ARG A CA 1
ATOM 1940 C C . ARG A 1 234 ? -14.308 -1.288 35.114 1.00 93.75 234 ARG A C 1
ATOM 1942 O O . ARG A 1 234 ? -13.421 -1.308 35.963 1.00 93.75 234 ARG A O 1
ATOM 1949 N N . ALA A 1 235 ? -15.591 -1.119 35.432 1.00 94.56 235 ALA A N 1
ATOM 1950 C CA . ALA A 1 235 ? -16.057 -0.919 36.803 1.00 94.56 235 ALA A CA 1
ATOM 1951 C C . ALA A 1 235 ? -15.800 -2.144 37.696 1.00 94.56 235 ALA A C 1
ATOM 1953 O O . ALA A 1 235 ? -15.344 -1.992 38.827 1.00 94.56 235 ALA A O 1
ATOM 1954 N N . GLU A 1 236 ? -16.044 -3.356 37.195 1.00 95.75 236 GLU A N 1
ATOM 1955 C CA . GLU A 1 236 ? -15.738 -4.601 37.911 1.00 95.75 236 GLU A CA 1
ATOM 1956 C C . GLU A 1 236 ? -14.239 -4.762 38.172 1.00 95.75 236 GLU A C 1
ATOM 1958 O O . GLU A 1 236 ? -13.842 -5.117 39.281 1.00 95.75 236 GLU A O 1
ATOM 1963 N N . LYS A 1 237 ? -13.395 -4.452 37.179 1.00 96.00 237 LYS A N 1
ATOM 1964 C CA . LYS A 1 237 ? -11.937 -4.476 37.342 1.00 96.00 237 LYS A CA 1
ATOM 1965 C C . LYS A 1 237 ? -11.486 -3.518 38.447 1.00 96.00 237 LYS A C 1
ATOM 1967 O O . LYS A 1 237 ? -10.742 -3.929 39.330 1.00 96.00 237 LYS A O 1
ATOM 1972 N N . LEU A 1 238 ? -11.997 -2.286 38.442 1.00 94.56 238 LEU A N 1
ATOM 1973 C CA . LEU A 1 238 ? -11.695 -1.291 39.474 1.00 94.56 238 LEU A CA 1
ATOM 1974 C C . LEU A 1 238 ? -12.169 -1.726 40.867 1.00 94.56 238 LEU A C 1
ATOM 1976 O O . LEU A 1 238 ? -11.482 -1.457 41.847 1.00 94.56 238 LEU A O 1
ATOM 1980 N N . LYS A 1 239 ? -13.320 -2.404 40.976 1.00 95.88 239 LYS A N 1
ATOM 1981 C CA . LYS A 1 239 ? -13.779 -2.979 42.253 1.00 95.88 239 LYS A CA 1
ATOM 1982 C C . LYS A 1 239 ? -12.803 -4.039 42.770 1.00 95.88 239 LYS A C 1
ATOM 1984 O O . LYS A 1 239 ? -12.352 -3.932 43.902 1.00 95.88 239 LYS A O 1
ATOM 1989 N N . ARG A 1 240 ? -12.398 -4.984 41.915 1.00 94.38 240 ARG A N 1
ATOM 1990 C CA . ARG A 1 240 ? -11.426 -6.036 42.270 1.00 94.38 240 ARG A CA 1
ATOM 1991 C C . ARG A 1 240 ? -10.061 -5.481 42.664 1.00 94.38 240 ARG A C 1
ATOM 1993 O O . ARG A 1 240 ? -9.396 -6.053 43.514 1.00 94.38 240 ARG A O 1
ATOM 2000 N N . GLU A 1 241 ? -9.607 -4.415 42.011 1.00 93.44 241 GLU A N 1
ATOM 2001 C CA . GLU A 1 241 ? -8.344 -3.756 42.364 1.00 93.44 241 GLU A CA 1
ATOM 2002 C C . GLU A 1 241 ? -8.435 -3.066 43.727 1.00 93.44 241 GLU A C 1
ATOM 2004 O O . GLU A 1 241 ? -7.487 -3.148 44.497 1.00 93.44 241 GLU A O 1
ATOM 2009 N N . LYS A 1 242 ? -9.582 -2.457 44.059 1.00 92.94 242 LYS A N 1
ATOM 2010 C CA . LYS A 1 242 ? -9.818 -1.850 45.378 1.00 92.94 242 LYS A CA 1
ATOM 2011 C C . LYS A 1 242 ? -9.926 -2.873 46.507 1.00 92.94 242 LYS A C 1
ATOM 2013 O O . LYS A 1 242 ? -9.482 -2.579 47.599 1.00 92.94 242 LYS A O 1
ATOM 2018 N N . GLU A 1 243 ? -10.499 -4.046 46.251 1.00 90.88 243 GLU A N 1
ATOM 2019 C CA . GLU A 1 243 ? -10.607 -5.135 47.240 1.00 90.88 243 GLU A CA 1
ATOM 2020 C C . GLU A 1 243 ? -9.263 -5.828 47.535 1.00 90.88 243 GLU A C 1
ATOM 2022 O O . GLU A 1 243 ? -9.158 -6.579 48.500 1.00 90.88 243 GLU A O 1
ATOM 2027 N N . LYS A 1 244 ? -8.239 -5.610 46.698 1.00 86.06 244 LYS A N 1
ATOM 2028 C CA . LYS A 1 244 ? -6.883 -6.160 46.870 1.00 86.06 244 LYS A CA 1
ATOM 2029 C C . LYS A 1 244 ? -5.925 -5.235 47.631 1.00 86.06 244 LYS A C 1
ATOM 2031 O O . LYS A 1 244 ? -4.796 -5.655 47.882 1.00 86.06 244 LYS A O 1
ATOM 2036 N N . VAL A 1 245 ? -6.337 -3.999 47.915 1.00 64.00 245 VAL A N 1
ATOM 2037 C CA . VAL A 1 245 ? -5.582 -2.992 48.684 1.00 64.00 245 VAL A CA 1
ATOM 2038 C C . VAL A 1 245 ? -6.095 -2.991 50.113 1.00 64.00 245 VAL A C 1
ATOM 2040 O O . VAL A 1 245 ? -5.240 -2.989 51.021 1.00 64.00 245 VAL A O 1
#

Sequence (245 aa):
MNSQIKTELLDEELAVFEASTSGISLKVEDFYESSNEQGEEANEGSMFLQIKSEQSECSEQSGEMDFNMGLCKTEDEEAGNGGRRSQIPSGMSKHVYYYQRMKEKLTPEQWEQRIQRQREKRHMLTPEAREERRSKAREQRKEKLASETEDERALRLAKLAARTARRMSDPEQKAQRQEYARKNYLKRVETETEEQKKIRVQRVIEFKKKRISNESPAERELRLFKKREENRRRAEKLKREKEKV

Radius of gyration: 30.6 Å; chains: 1; bounding box: 64×52×96 Å

InterPro domains:
  IPR048998 STPR domain [PF21107] (170-223)

Secondary structure (DSSP, 8-state):
--SHHHHHHHHHHHHHHHHHHH-----GGGGSSSS--S------------------------------------S---S--------PPTT--HHHHHHHHHHHHS-HHHHHHHHHHHHHHHHTS-HHHHHHHHHHHHHHHHHHHHS--HHHHHHHHHHHHHHHHHHHT-STTHHHHHHHHHHHHHHHHHT--HHHHHHHHHHHHHHHHHHHHT--HHHHHHHHHHHHHHHHHHHHHHHHHHTT-

Foldseek 3Di:
DPPVVVVVVVVVVLVVVVCVVVPPPPPVVPPPPPPDPDDDDDDDDPDPDPPDPDPPPPPPPPPPPCPPPPPPPPPPPPDDDPDDPDPDPPPDDPVRSVLVVVPVVDDPVRNVVVVVVVVVVVVVQDPVNVVVVVVVVVVVVVVCVVPADPVRVVVVVVVVVVVVVVVCPDPVCVVVVSVVVVVVVVVCVVPDDPVNVVVVVVVVVVVVVVCVVPADPVRVVVVVVVVVVVVVVVVVVVVVVVVVD

Organism: NCBI:txid2138241

pLDDT: mean 75.6, std 23.04, range [29.75, 98.31]